Protein 5EZD (pdb70)

Foldseek 3Di:
DEEEEFEAADDQWDQDADWDDDPDDWDWADVITIGDHDQAKTWHADDCGYIYMYHHDDVVVLCFQAVDDWFQDDAQDFAWWWFHDQVVQAIDIDTHRPDDTTNRTGNDRVSNCRNGRPHD/DEEEEFEAADDQWDQDADWDDDPDDWDWADVITIGDHDAAKTWHADDCGYIYMYHHDDVVVLCFQAVDDWFQDDAQDFQWWWFHDQVVQAIDIDTHRPDDTTNRTHNDRVSNCRNGRPHD

Organism: Homo sapiens (NCBI:txid9606)

InterPro domains:
  IPR002172 Low-density lipoprotein (LDL) receptor class A repeat [PF00057] (334-369)
  IPR002172 Low-density lipoprotein (LDL) receptor class A repeat [PS50068] (334-370)
  IPR002172 Low-density lipoprotein (LDL) receptor class A repeat [SM00192] (334-371)
  IPR002172 Low-density lipoprotein (LDL) receptor class A repeat [cd00112] (335-369)
  IPR002223 Pancreatic trypsin inhibitor Kunitz domain [PF00014] (250-301)
  IPR002223 Pancreatic trypsin inhibitor Kunitz domain [PF00014] (391-442)
  IPR002223 Pancreatic trypsin inhibitor Kunitz domain [PR00759] (247-261)
  IPR002223 Pancreatic trypsin inhibitor Kunitz domain [PR00759] (275-285)
  IPR002223 Pancreatic trypsin inhibitor Kunitz domain [PR00759] (426-441)
  IPR002223 Pancreatic trypsin inhibitor Kunitz domain [PS50279] (250-300)
  IPR002223 Pancreatic trypsin inhibitor Kunitz domain [PS50279] (391-441)
  IPR002223 Pancreatic trypsin inhibitor Kunitz domain [SM00131] (248-301)
  IPR002223 Pancreatic trypsin inhibitor Kunitz domain [SM00131] (389-442)
  IPR011106 Seven cysteines, N-terminal [SM00765] (45-140)
  IPR013783 Immunoglobulin-like fold [G3DSA:2.60.40.10] (181-236)
  IPR013980 MANSC domain [PF07502] (49-138)
  IPR013980 MANSC domain [PS50986] (57-140)
  IPR020901 Proteinase inhibitor I2, Kunitz, conserved site [PS00280] (278-296)
  IPR020901 Proteinase inhibitor I2, Kunitz, conserved site [PS00280] (419-437)
  IPR023415 Low-density lipoprotein (LDL) receptor class A, conserved site [PS01209] (347-369)

B-factor: mean 78.42, std 22.77, range [41.13, 185.95]

Nearest PDB structures (foldseek):
  5ezd-assembly2_B  TM=1.008E+00  e=2.415E-26  Homo sapiens
  5h7v-assembly1_A  TM=8.998E-01  e=1.798E-18  Homo sapiens
  4iso-assembly1_B  TM=1.001E+00  e=1.261E-10  Homo sapiens
  1yc0-assembly1_I  TM=9.969E-01  e=3.497E-10  Homo sapiens
  2ody-assembly2_F  TM=9.555E-01  e=2.235E-06  Rhipicephalus microplus

GO terms:
  GO:0004867 serine-type endopeptidase inhibitor activity (F, TAS)
  GO:0005576 extracellular region (C, TAS)
  GO:0016020 membrane (C, TAS)
  GO:0005515 protein binding (F, IPI)
  GO:0005829 cytosol (C, IDA)
  GO:0005886 plasma membrane (C, IDA)
  GO:0005737 cytoplasm (C, EXP)
  GO:0005886 plasma membrane (C, EXP)
  GO:0070062 extracellular exosome (C, HDA)
  GO:0005576 extracellular region (C, HDA)

Sequence (240 aa):
KRGIDLKVQPQEPLVLWRLLRGDTDVRVERQVELWGLKEGTYLFQLTVTANVTVTVLSTKQTEDYCLASNKVGRCRGSFPRWYYDPTEQICKSFVYGGCLGNKNNYLREEECILACRGVDKRGIDLKVQPQEPLVLWRLLRGDTDVRVERQVELWGLKEGTYLFQLTVTANVTVTVLSTKQTEDYCLASNKVGRCRGSFPRWYYDPTEQICKSFVYGGCLGNKNNYLREEECILACRGVD

Radius of gyration: 19.69 Å; Cα contacts (8 Å, |Δi|>4): 617; chains: 2; bounding box: 52×39×40 Å

Solvent-accessible surface area: 14023 Å² total; per-residue (Å²): 130,66,38,29,74,21,44,0,27,78,65,100,55,0,60,67,76,159,62,27,113,27,107,29,123,12,179,52,105,194,162,4,56,0,92,22,16,123,115,23,77,2,15,0,16,41,95,192,67,14,21,10,39,0,13,1,3,21,113,169,73,13,103,77,28,0,75,31,86,55,96,72,24,184,10,212,10,65,6,87,35,61,36,3,19,30,133,110,105,91,10,72,74,26,84,17,0,5,14,87,27,46,115,0,25,15,40,98,65,101,23,0,66,29,0,0,195,71,16,127,127,65,39,29,74,22,44,1,28,80,65,100,55,0,60,66,77,160,60,28,115,28,106,28,122,12,177,54,104,196,161,5,57,0,92,22,14,122,112,24,77,1,15,0,17,41,95,188,65,12,21,11,38,0,13,2,3,21,113,168,71,13,103,77,28,0,75,30,85,54,96,73,24,184,10,210,10,66,5,89,35,60,35,4,20,28,131,111,104,91,11,73,75,26,85,17,0,5,14,87,27,46,114,0,25,15,40,100,64,101,23,0,66,31,0,0,194,70,16,125

Structure (mmCIF, N/CA/C/O backbone):
data_5EZD
#
_entry.id   5EZD
#
_cell.length_a   57.650
_cell.length_b   75.140
_cell.length_c   75.260
_cell.angle_alpha   90.00
_cell.angle_beta   90.00
_cell.angle_gamma   90.00
#
_symmetry.space_group_name_H-M   'P 21 21 21'
#
loop_
_entity.id
_entity.type
_entity.pdbx_description
1 polymer 'Kunitz-type protease inhibitor 1'
2 non-polymer 'POTASSIUM ION'
3 non-polymer 'ACETATE ION'
4 water water
#
loop_
_atom_site.group_PDB
_atom_site.id
_atom_site.type_symbol
_atom_site.label_atom_id
_atom_site.label_alt_id
_atom_site.label_comp_id
_atom_site.label_asym_id
_atom_site.label_entity_id
_atom_site.label_seq_id
_atom_site.pdbx_PDB_ins_code
_atom_site.Cartn_x
_atom_site.Cartn_y
_atom_site.Cartn_z
_atom_site.occupancy
_atom_site.B_iso_or_equiv
_atom_site.auth_seq_id
_atom_site.auth_comp_id
_atom_site.auth_asym_id
_atom_site.auth_atom_id
_atom_site.pdbx_PDB_model_num
ATOM 1 N N . LYS A 1 1 ? 5.414 -0.036 28.139 1.00 96.88 166 LYS A N 1
ATOM 2 C CA . LYS A 1 1 ? 5.307 -0.665 26.827 1.00 92.86 166 LYS A CA 1
ATOM 3 C C . LYS A 1 1 ? 5.294 0.378 25.715 1.00 86.95 166 LYS A C 1
ATOM 4 O O . LYS A 1 1 ? 4.703 1.443 25.858 1.00 84.85 166 LYS A O 1
ATOM 10 N N . ARG A 1 2 ? 5.956 0.070 24.606 1.00 87.95 167 ARG A N 1
ATOM 11 C CA . ARG A 1 2 ? 5.984 0.983 23.479 1.00 92.29 167 ARG A CA 1
ATOM 12 C C . ARG A 1 2 ? 4.655 0.882 22.740 1.00 99.48 167 ARG A C 1
ATOM 13 O O . ARG A 1 2 ? 4.077 -0.201 22.630 1.00 104.89 167 ARG A O 1
ATOM 21 N N . GLY A 1 3 ? 4.158 2.021 22.272 1.00 100.04 168 GLY A N 1
ATOM 22 C CA . GLY A 1 3 ? 2.836 2.096 21.669 1.00 66.23 168 GLY A CA 1
ATOM 23 C C . GLY A 1 3 ? 2.637 1.116 20.537 1.00 64.36 168 GLY A C 1
ATOM 24 O O . GLY A 1 3 ? 3.590 0.623 19.936 1.00 80.62 168 GLY A O 1
ATOM 25 N N . ILE A 1 4 ? 1.387 0.801 20.256 1.00 67.83 169 ILE A N 1
ATOM 26 C CA . ILE A 1 4 ? 1.085 -0.043 19.118 1.00 63.35 169 ILE A CA 1
ATOM 27 C C . ILE A 1 4 ? 0.254 0.788 18.151 1.00 68.25 169 ILE A C 1
ATOM 28 O O . ILE A 1 4 ? -0.489 1.650 18.590 1.00 62.41 169 ILE A O 1
ATOM 33 N N . ASP A 1 5 ? 0.419 0.569 16.849 1.00 65.42 170 ASP A N 1
ATOM 34 C CA . ASP A 1 5 ? -0.430 1.208 15.848 1.00 67.54 170 ASP A CA 1
ATOM 35 C C . ASP A 1 5 ? -1.058 0.158 14.961 1.00 62.12 170 ASP A C 1
ATOM 36 O O . ASP A 1 5 ? -0.400 -0.395 14.092 1.00 73.62 170 ASP A O 1
ATOM 41 N N . LEU A 1 6 ? -2.342 -0.114 15.207 1.00 52.60 171 LEU A N 1
ATOM 42 C CA . LEU A 1 6 ? -3.116 -1.106 14.486 1.00 56.34 171 LEU A CA 1
ATOM 43 C C . LEU A 1 6 ? -3.816 -0.503 13.282 1.00 53.72 171 LEU A C 1
ATOM 44 O O . LEU A 1 6 ? -4.599 0.422 13.436 1.00 65.75 171 LEU A O 1
ATOM 49 N N . LYS A 1 7 ? -3.541 -1.035 12.093 1.00 56.09 172 LYS A N 1
ATOM 50 C CA . LYS A 1 7 ? -4.269 -0.655 10.885 1.00 50.69 172 LYS A CA 1
ATOM 51 C C . LYS A 1 7 ? -5.397 -1.620 10.737 1.00 57.12 172 LYS A C 1
ATOM 52 O O . LYS A 1 7 ? -5.181 -2.828 10.847 1.00 59.85 172 LYS A O 1
ATOM 58 N N . VAL A 1 8 ? -6.605 -1.109 10.524 1.00 56.28 173 VAL A N 1
ATOM 59 C CA . VAL A 1 8 ? -7.748 -2.003 10.369 1.00 59.09 173 VAL A CA 1
ATOM 60 C C . VAL A 1 8 ? -8.679 -1.547 9.252 1.00 51.85 173 VAL A C 1
ATOM 61 O O . VAL A 1 8 ? -8.719 -0.361 8.888 1.00 57.11 173 VAL A O 1
ATOM 65 N N . GLN A 1 9 ? -9.389 -2.510 8.684 1.00 69.02 174 GLN A N 1
ATOM 66 C CA . GLN A 1 9 ? -10.526 -2.217 7.827 1.00 75.46 174 GLN A CA 1
ATOM 67 C C . GLN A 1 9 ? -11.653 -1.686 8.679 1.00 81.23 174 GLN A C 1
ATOM 68 O O . GLN A 1 9 ? -11.813 -2.090 9.830 1.00 79.63 174 GLN A O 1
ATOM 74 N N . PRO A 1 10 ? -12.434 -0.760 8.125 1.00 85.27 175 PRO A N 1
ATOM 75 C CA . PRO A 1 10 ? -13.596 -0.317 8.892 1.00 72.51 175 PRO A CA 1
ATOM 76 C C . PRO A 1 10 ? -14.492 -1.523 9.193 1.00 77.75 175 PRO A C 1
ATOM 77 O O . PRO A 1 10 ? -14.669 -2.380 8.330 1.00 83.50 175 PRO A O 1
ATOM 81 N N . GLN A 1 11 ? -14.972 -1.616 10.428 1.00 70.55 176 GLN A N 1
ATOM 82 C CA . GLN A 1 11 ? -15.809 -2.733 10.888 1.00 76.25 176 GLN A CA 1
ATOM 83 C C . GLN A 1 11 ? -16.495 -2.257 12.154 1.00 77.46 176 GLN A C 1
ATOM 84 O O . GLN A 1 11 ? -15.818 -1.823 13.086 1.00 81.73 176 GLN A O 1
ATOM 90 N N . GLU A 1 12 ? -17.825 -2.303 12.192 1.00 100.64 177 GLU A N 1
ATOM 91 C CA . GLU A 1 12 ? -18.543 -1.558 13.225 1.00 113.31 177 GLU A CA 1
ATOM 92 C C . GLU A 1 12 ? -18.204 -2.049 14.635 1.00 119.64 177 GLU A C 1
ATOM 93 O O . GLU A 1 12 ? -17.872 -1.234 15.498 1.00 129.08 177 GLU A O 1
ATOM 99 N N . PRO A 1 13 ? -18.273 -3.368 14.885 1.00 102.63 178 PRO A N 1
ATOM 100 C CA . PRO A 1 13 ? -17.544 -3.749 16.097 1.00 95.96 178 PRO A CA 1
ATOM 101 C C . PRO A 1 13 ? -16.130 -4.236 15.764 1.00 97.84 178 PRO A C 1
ATOM 102 O O . PRO A 1 13 ? -15.994 -5.219 15.037 1.00 102.11 178 PRO A O 1
ATOM 106 N N . LEU A 1 14 ? -15.097 -3.559 16.265 1.00 86.59 179 LEU A N 1
ATOM 107 C CA . LEU A 1 14 ? -13.736 -4.096 16.147 1.00 83.61 179 LEU A CA 1
ATOM 108 C C . LEU A 1 14 ? -13.375 -4.847 17.425 1.00 86.05 179 LEU A C 1
ATOM 109 O O . LEU A 1 14 ? -13.341 -4.258 18.507 1.00 85.29 179 LEU A O 1
ATOM 114 N N . VAL A 1 15 ? -13.108 -6.144 17.290 1.00 87.27 180 VAL A N 1
ATOM 115 C CA . VAL A 1 15 ? -12.810 -7.018 18.425 1.00 81.05 180 VAL A CA 1
ATOM 116 C C . VAL A 1 15 ? -11.309 -7.224 18.642 1.00 90.61 180 VAL A C 1
ATOM 117 O O . VAL A 1 15 ? -10.586 -7.644 17.734 1.00 83.31 180 VAL A O 1
ATOM 121 N N . LEU A 1 16 ? -10.846 -6.943 19.855 1.00 91.83 181 LEU A N 1
ATOM 122 C CA . LEU A 1 16 ? -9.432 -7.080 20.175 1.00 91.98 181 LEU A CA 1
ATOM 123 C C . LEU A 1 16 ? -9.206 -8.077 21.307 1.00 98.47 181 LEU A C 1
ATOM 124 O O . LEU A 1 16 ? -8.170 -8.743 21.367 1.00 95.16 181 LEU A O 1
ATOM 129 N N . TRP A 1 24 ? -8.934 0.835 29.352 1.00 90.13 189 TRP A N 1
ATOM 130 C CA . TRP A 1 24 ? -9.160 1.399 28.020 1.00 94.15 189 TRP A CA 1
ATOM 131 C C . TRP A 1 24 ? -9.826 2.766 28.089 1.00 88.41 189 TRP A C 1
ATOM 132 O O . TRP A 1 24 ? -10.869 2.913 28.718 1.00 88.69 189 TRP A O 1
ATOM 143 N N . ARG A 1 25 ? -9.234 3.760 27.428 1.00 95.00 190 ARG A N 1
ATOM 144 C CA . ARG A 1 25 ? -9.786 5.116 27.431 1.00 84.99 190 ARG A CA 1
ATOM 145 C C . ARG A 1 25 ? -9.335 5.920 26.214 1.00 80.14 190 ARG A C 1
ATOM 146 O O . ARG A 1 25 ? -8.138 6.002 25.928 1.00 75.27 190 ARG A O 1
ATOM 154 N N . LEU A 1 26 ? -10.296 6.529 25.522 1.00 80.27 191 LEU A N 1
ATOM 155 C CA . LEU A 1 26 ? -10.029 7.327 24.320 1.00 87.63 191 LEU A CA 1
ATOM 156 C C . LEU A 1 26 ? -9.367 8.683 24.595 1.00 84.34 191 LEU A C 1
ATOM 157 O O . LEU A 1 26 ? -9.932 9.538 25.277 1.00 82.21 191 LEU A O 1
ATOM 162 N N . LEU A 1 27 ? -8.186 8.898 24.034 1.00 78.24 192 LEU A N 1
ATOM 163 C CA . LEU A 1 27 ? -7.526 10.190 24.203 1.00 84.27 192 LEU A CA 1
ATOM 164 C C . LEU A 1 27 ? -7.798 11.096 23.024 1.00 86.53 192 LEU A C 1
ATOM 165 O O . LEU A 1 27 ? -7.950 12.307 23.190 1.00 82.75 192 LEU A O 1
ATOM 170 N N . ARG A 1 28 ? -7.874 10.519 21.831 1.00 86.52 193 ARG A N 1
ATOM 171 C CA . ARG A 1 28 ? -8.109 11.368 20.667 1.00 89.01 193 ARG A CA 1
ATOM 172 C C . ARG A 1 28 ? -8.721 10.638 19.484 1.00 84.63 193 ARG A C 1
ATOM 173 O O . ARG A 1 28 ? -8.099 9.785 18.883 1.00 83.33 193 ARG A O 1
ATOM 181 N N . GLY A 1 29 ? -9.942 11.002 19.134 1.00 90.64 194 GLY A N 1
ATOM 182 C CA . GLY A 1 29 ? -10.601 10.375 18.007 1.00 94.00 194 GLY A CA 1
ATOM 183 C C . GLY A 1 29 ? -11.470 11.331 17.221 1.00 93.34 194 GLY A C 1
ATOM 184 O O . GLY A 1 29 ? -12.202 12.129 17.798 1.00 94.96 194 GLY A O 1
ATOM 185 N N . ASP A 1 30 ? -11.383 11.238 15.898 1.00 106.50 195 ASP A N 1
ATOM 186 C CA . ASP A 1 30 ? -12.172 12.072 14.999 1.00 113.73 195 ASP A CA 1
ATOM 187 C C . ASP A 1 30 ? -13.668 11.934 15.273 1.00 111.88 195 ASP A C 1
ATOM 188 O O . ASP A 1 30 ? -14.452 12.814 14.924 1.00 119.22 195 ASP A O 1
ATOM 193 N N . THR A 1 31 ? -14.054 10.829 15.902 1.00 100.00 196 THR A N 1
ATOM 194 C CA . THR A 1 31 ? -15.447 10.586 16.252 1.00 111.04 196 THR A CA 1
ATOM 195 C C . THR A 1 31 ? -15.598 10.042 17.664 1.00 109.27 196 THR A C 1
ATOM 196 O O . THR A 1 31 ? -14.616 9.749 18.335 1.00 96.81 196 THR A O 1
ATOM 200 N N . ASP A 1 32 ? -16.843 9.889 18.098 1.00 130.83 197 ASP A N 1
ATOM 201 C CA . ASP A 1 32 ? -17.121 9.317 19.406 1.00 147.42 197 ASP A CA 1
ATOM 202 C C . ASP A 1 32 ? -17.175 7.794 19.352 1.00 144.81 197 ASP A C 1
ATOM 203 O O . ASP A 1 32 ? -18.226 7.202 19.093 1.00 154.00 197 ASP A O 1
ATOM 208 N N . VAL A 1 33 ? -16.025 7.173 19.590 1.00 127.73 198 VAL A N 1
ATOM 209 C CA . VAL A 1 33 ? -15.947 5.736 19.792 1.00 112.36 198 VAL A CA 1
ATOM 210 C C . VAL A 1 33 ? -16.648 5.369 21.094 1.00 107.88 198 VAL A C 1
ATOM 211 O O . VAL A 1 33 ? -16.893 6.224 21.939 1.00 115.34 198 VAL A O 1
ATOM 215 N N . ARG A 1 34 ? -16.989 4.099 21.247 1.00 102.32 199 ARG A N 1
ATOM 216 C CA . ARG A 1 34 ? -17.418 3.570 22.528 1.00 109.52 199 ARG A CA 1
ATOM 217 C C . ARG A 1 34 ? -16.744 2.214 22.700 1.00 94.93 199 ARG A C 1
ATOM 218 O O . ARG A 1 34 ? -16.799 1.374 21.804 1.00 91.04 199 ARG A O 1
ATOM 226 N N . VAL A 1 35 ? -16.096 2.013 23.841 1.00 96.45 200 VAL A N 1
ATOM 227 C CA . VAL A 1 35 ? -15.338 0.793 24.087 1.00 93.51 200 VAL A CA 1
ATOM 228 C C . VAL A 1 35 ? -16.041 -0.071 25.112 1.00 99.14 200 VAL A C 1
ATOM 229 O O . VAL A 1 35 ? -16.336 0.385 26.213 1.00 104.76 200 VAL A O 1
ATOM 233 N N . GLU A 1 36 ? -16.304 -1.322 24.755 1.00 99.10 201 GLU A N 1
ATOM 234 C CA . GLU A 1 36 ? -17.093 -2.195 25.622 1.00 103.75 201 GLU A CA 1
ATOM 235 C C . GLU A 1 36 ? -16.405 -3.540 25.842 1.00 106.56 201 GLU A C 1
ATOM 236 O O . GLU A 1 36 ? -16.023 -4.198 24.886 1.00 104.40 201 GLU A O 1
ATOM 242 N N . ARG A 1 37 ? -16.251 -3.950 27.099 1.00 106.46 202 ARG A N 1
ATOM 243 C CA . ARG A 1 37 ? -15.575 -5.210 27.400 1.00 106.75 202 ARG A CA 1
ATOM 244 C C . ARG A 1 37 ? -16.542 -6.383 27.311 1.00 109.04 202 ARG A C 1
ATOM 245 O O . ARG A 1 37 ? -16.824 -6.888 26.223 1.00 107.54 202 ARG A O 1
ATOM 253 N N . GLN A 1 42 ? -11.267 -9.779 25.749 1.00 91.34 207 GLN A N 1
ATOM 254 C CA . GLN A 1 42 ? -11.734 -9.198 24.494 1.00 98.11 207 GLN A CA 1
ATOM 255 C C . GLN A 1 42 ? -12.472 -7.878 24.697 1.00 105.32 207 GLN A C 1
ATOM 256 O O . GLN A 1 42 ? -13.254 -7.735 25.640 1.00 114.33 207 GLN A O 1
ATOM 262 N N . VAL A 1 43 ? -12.231 -6.918 23.804 1.00 82.59 208 VAL A N 1
ATOM 263 C CA . VAL A 1 43 ? -12.991 -5.671 23.816 1.00 84.89 208 VAL A CA 1
ATOM 264 C C . VAL A 1 43 ? -13.594 -5.373 22.446 1.00 86.64 208 VAL A C 1
ATOM 265 O O . VAL A 1 43 ? -13.153 -5.905 21.427 1.00 88.98 208 VAL A O 1
ATOM 269 N N . GLU A 1 44 ? -14.605 -4.512 22.443 1.00 75.81 209 GLU A N 1
ATOM 270 C CA . GLU A 1 44 ? -15.353 -4.175 21.245 1.00 87.98 209 GLU A CA 1
ATOM 271 C C . GLU A 1 44 ? -15.386 -2.669 21.061 1.00 88.22 209 GLU A C 1
ATOM 272 O O . GLU A 1 44 ? -15.920 -1.931 21.902 1.00 85.53 209 GLU A O 1
ATOM 278 N N . LEU A 1 45 ? -14.799 -2.227 19.954 1.00 86.79 210 LEU A N 1
ATOM 279 C CA . LEU A 1 45 ? -14.734 -0.818 19.605 1.00 82.34 210 LEU A CA 1
ATOM 280 C C . LEU A 1 45 ? -15.836 -0.475 18.623 1.00 88.46 210 LEU A C 1
ATOM 281 O O . LEU A 1 45 ? -15.869 -1.002 17.506 1.00 78.41 210 LEU A O 1
ATOM 286 N N . TRP A 1 46 ? -16.723 0.418 19.057 1.00 87.98 211 TRP A N 1
ATOM 287 C CA . TRP A 1 46 ? -17.869 0.836 18.278 1.00 87.17 211 TRP A CA 1
ATOM 288 C C . TRP A 1 46 ? -17.743 2.274 17.796 1.00 92.08 211 TRP A C 1
ATOM 289 O O . TRP A 1 46 ? -17.364 3.162 18.557 1.00 88.66 211 TRP A O 1
ATOM 300 N N . GLY A 1 47 ? -18.089 2.513 16.540 1.00 95.27 212 GLY A N 1
ATOM 301 C CA . GLY A 1 47 ? -18.248 3.873 16.068 1.00 92.17 212 GLY A CA 1
ATOM 302 C C . GLY A 1 47 ? -17.039 4.397 15.338 1.00 89.34 212 GLY A C 1
ATOM 303 O O . GLY A 1 47 ? -17.036 5.529 14.855 1.00 90.77 212 GLY A O 1
ATOM 304 N N . LEU A 1 48 ? -15.998 3.576 15.275 1.00 88.75 213 LEU A N 1
ATOM 305 C CA . LEU A 1 48 ? -14.801 3.940 14.535 1.00 94.21 213 LEU A CA 1
ATOM 306 C C . LEU A 1 48 ? -15.186 4.276 13.102 1.00 99.24 213 LEU A C 1
ATOM 307 O O . LEU A 1 48 ? -16.062 3.633 12.519 1.00 106.93 213 LEU A O 1
ATOM 312 N N . LYS A 1 49 ? -14.569 5.313 12.554 1.00 88.18 214 LYS A N 1
ATOM 313 C CA . LYS A 1 49 ? -14.738 5.631 11.144 1.00 83.72 214 LYS A CA 1
ATOM 314 C C . LYS A 1 49 ? -13.360 5.831 10.540 1.00 79.91 214 LYS A C 1
ATOM 315 O O . LYS A 1 49 ? -12.383 5.937 11.275 1.00 76.38 214 LYS A O 1
ATOM 321 N N . GLU A 1 50 ? -13.297 5.869 9.210 1.00 81.12 215 GLU A N 1
ATOM 322 C CA . GLU A 1 50 ? -12.067 6.143 8.473 1.00 81.30 215 GLU A CA 1
ATOM 323 C C . GLU A 1 50 ? -11.294 7.280 9.137 1.00 85.15 215 GLU A C 1
ATOM 324 O O . GLU A 1 50 ? -11.853 8.363 9.365 1.00 83.40 215 GLU A O 1
ATOM 330 N N . GLY A 1 51 ? -10.032 7.031 9.487 1.00 73.80 216 GLY A N 1
ATOM 331 C CA . GLY A 1 51 ? -9.291 8.016 10.276 1.00 78.10 216 GLY A CA 1
ATOM 332 C C . GLY A 1 51 ? -8.488 7.416 11.424 1.00 72.56 216 GLY A C 1
ATOM 333 O O . GLY A 1 51 ? -8.282 6.217 11.456 1.00 66.45 216 GLY A O 1
ATOM 334 N N . THR A 1 52 ? -8.049 8.227 12.380 1.00 74.65 217 THR A N 1
ATOM 335 C CA . THR A 1 52 ? -7.180 7.717 13.450 1.00 73.58 217 THR A CA 1
ATOM 336 C C . THR A 1 52 ? -7.698 7.943 14.867 1.00 67.21 217 THR A C 1
ATOM 337 O O . THR A 1 52 ? -8.300 8.961 15.156 1.00 73.51 217 THR A O 1
ATOM 341 N N . TYR A 1 53 ? -7.419 6.994 15.753 1.00 63.99 218 TYR A N 1
ATOM 342 C CA . TYR A 1 53 ? -7.864 7.061 17.139 1.00 65.74 218 TYR A CA 1
ATOM 343 C C . TYR A 1 53 ? -6.739 6.670 18.121 1.00 63.01 218 TYR A C 1
ATOM 344 O O . TYR A 1 53 ? -5.967 5.759 17.867 1.00 60.68 218 TYR A O 1
ATOM 353 N N . LEU A 1 54 ? -6.660 7.364 19.245 1.00 65.13 219 LEU A N 1
ATOM 354 C CA . LEU A 1 54 ? -5.635 7.111 20.242 1.00 71.82 219 LEU A CA 1
ATOM 355 C C . LEU A 1 54 ? -6.271 6.806 21.583 1.00 66.13 219 LEU A C 1
ATOM 356 O O . LEU A 1 54 ? -7.090 7.592 22.083 1.00 70.12 219 LEU A O 1
ATOM 361 N N . PHE A 1 55 ? -5.874 5.666 22.145 1.00 62.88 220 PHE A N 1
ATOM 362 C CA . PHE A 1 55 ? -6.324 5.200 23.452 1.00 65.10 220 PHE A CA 1
ATOM 363 C C . PHE A 1 55 ? -5.154 5.019 24.427 1.00 64.14 220 PHE A C 1
ATOM 364 O O . PHE A 1 55 ? -4.043 4.633 24.040 1.00 71.90 220 PHE A O 1
ATOM 372 N N . GLN A 1 56 ? -5.422 5.283 25.698 1.00 68.11 221 GLN A N 1
ATOM 373 C CA . GLN A 1 56 ? -4.541 4.857 26.764 1.00 71.60 221 GLN A CA 1
ATOM 374 C C . GLN A 1 56 ? -5.060 3.579 27.390 1.00 83.62 221 GLN A C 1
ATOM 375 O O . GLN A 1 56 ? -6.200 3.523 27.865 1.00 89.78 221 GLN A O 1
ATOM 381 N N . LEU A 1 57 ? -4.218 2.557 27.406 1.00 72.18 222 LEU A N 1
ATOM 382 C CA . LEU A 1 57 ? -4.553 1.327 28.103 1.00 79.26 222 LEU A CA 1
ATOM 383 C C . LEU A 1 57 ? -3.861 1.273 29.456 1.00 84.20 222 LEU A C 1
ATOM 384 O O . LEU A 1 57 ? -2.645 1.420 29.543 1.00 87.94 222 LEU A O 1
ATOM 389 N N . THR A 1 58 ? -4.653 1.066 30.504 1.00 79.62 223 THR A N 1
ATOM 390 C CA . THR A 1 58 ? -4.145 0.863 31.854 1.00 83.97 223 THR A CA 1
ATOM 391 C C . THR A 1 58 ? -4.713 -0.445 32.405 1.00 108.30 223 THR A C 1
ATOM 392 O O . THR A 1 58 ? -5.701 -0.965 31.883 1.00 117.90 223 THR A O 1
ATOM 396 N N . VAL A 1 59 ? -4.097 -0.977 33.455 1.00 121.88 224 VAL A N 1
ATOM 397 C CA . VAL A 1 59 ? -4.582 -2.213 34.066 1.00 131.94 224 VAL A CA 1
ATOM 398 C C . VAL A 1 59 ? -5.516 -1.926 35.242 1.00 142.34 224 VAL A C 1
ATOM 399 O O . VAL A 1 59 ? -5.096 -1.914 36.400 1.00 151.52 224 VAL A O 1
ATOM 403 N N . THR A 1 68 ? 0.836 1.075 31.796 1.00 85.99 233 THR A N 1
ATOM 404 C CA . THR A 1 68 ? 0.130 1.915 30.835 1.00 83.29 233 THR A CA 1
ATOM 405 C C . THR A 1 68 ? 0.775 1.821 29.456 1.00 79.55 233 THR A C 1
ATOM 406 O O . THR A 1 68 ? 1.959 1.512 29.341 1.00 87.17 233 THR A O 1
ATOM 410 N N . ALA A 1 69 ? -0.013 2.064 28.410 1.00 76.99 234 ALA A N 1
ATOM 411 C CA . ALA A 1 69 ? 0.491 1.990 27.041 1.00 68.58 234 ALA A CA 1
ATOM 412 C C . ALA A 1 69 ? -0.377 2.772 26.045 1.00 68.19 234 ALA A C 1
ATOM 413 O O . ALA A 1 69 ? -1.567 2.962 26.272 1.00 70.22 234 ALA A O 1
ATOM 415 N N . ASN A 1 70 ? 0.246 3.218 24.953 1.00 73.24 235 ASN A N 1
ATOM 416 C CA . ASN A 1 70 ? -0.432 3.827 23.810 1.00 74.81 235 ASN A CA 1
ATOM 417 C C . ASN A 1 70 ? -0.982 2.769 22.868 1.00 65.01 235 ASN A C 1
ATOM 418 O O . ASN A 1 70 ? -0.260 1.855 22.461 1.00 64.24 235 ASN A O 1
ATOM 423 N N . VAL A 1 71 ? -2.246 2.889 22.486 1.00 59.75 236 VAL A N 1
ATOM 424 C CA . VAL A 1 71 ? -2.722 2.093 21.361 1.00 52.23 236 VAL A CA 1
ATOM 425 C C . VAL A 1 71 ? -3.402 3.026 20.387 1.00 59.90 236 VAL A C 1
ATOM 426 O O . VAL A 1 71 ? -4.371 3.692 20.740 1.00 60.03 236 VAL A O 1
ATOM 430 N N . THR A 1 72 ? -2.884 3.097 19.169 1.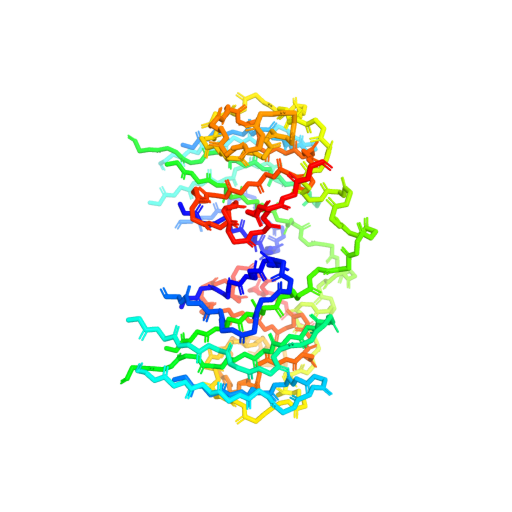00 57.66 237 THR A N 1
ATOM 431 C CA . THR A 1 72 ? -3.554 3.855 18.132 1.00 65.50 237 THR A CA 1
ATOM 432 C C . THR A 1 72 ? -4.206 2.882 17.162 1.00 58.19 237 THR A C 1
ATOM 433 O O . THR A 1 72 ? -3.708 1.778 16.946 1.00 59.87 237 THR A O 1
ATOM 437 N N . VAL A 1 73 ? -5.355 3.286 16.635 1.00 62.39 238 VAL A N 1
ATOM 438 C CA . VAL A 1 73 ? -6.114 2.510 15.671 1.00 50.97 238 VAL A CA 1
ATOM 439 C C . VAL A 1 73 ? -6.351 3.381 14.461 1.00 58.09 238 VAL A C 1
ATOM 440 O O . VAL A 1 73 ? -6.961 4.436 14.562 1.00 57.89 238 VAL A O 1
ATOM 444 N N . THR A 1 74 ? -5.825 2.960 13.322 1.00 59.00 239 THR A N 1
ATOM 445 C CA . THR A 1 74 ? -6.021 3.676 12.081 1.00 64.51 239 THR A CA 1
ATOM 446 C C . THR A 1 74 ? -6.993 2.893 11.209 1.00 66.03 239 THR A C 1
ATOM 447 O O . THR A 1 74 ? -6.679 1.799 10.748 1.00 63.91 239 THR A O 1
ATOM 451 N N . VAL A 1 75 ? -8.191 3.442 11.024 1.00 60.26 240 VAL A N 1
ATOM 452 C CA . VAL A 1 75 ? -9.182 2.830 10.167 1.00 60.53 240 VAL A CA 1
ATOM 453 C C . VAL A 1 75 ? -8.883 3.248 8.736 1.00 72.82 240 VAL A C 1
ATOM 454 O O . VAL A 1 75 ? -9.036 4.426 8.362 1.00 84.15 240 VAL A O 1
ATOM 458 N N . LEU A 1 76 ? -8.444 2.261 7.958 1.00 59.70 241 LEU A N 1
ATOM 459 C CA . LEU A 1 76 ? -7.938 2.459 6.604 1.00 68.28 241 LEU A CA 1
ATOM 460 C C . LEU A 1 76 ? -8.956 2.965 5.605 1.00 68.38 241 LEU A C 1
ATOM 461 O O . LEU A 1 76 ? -10.097 2.526 5.603 1.00 75.80 241 LEU A O 1
ATOM 466 N N . SER A 1 77 ? -8.515 3.881 4.748 1.00 71.64 242 SER A N 1
ATOM 467 C CA . SER A 1 77 ? -9.231 4.225 3.535 1.00 75.77 242 SER A CA 1
ATOM 468 C C . SER A 1 77 ? -9.005 3.142 2.482 1.00 73.94 242 SER A C 1
ATOM 469 O O . SER A 1 77 ? -8.150 2.279 2.659 1.00 78.50 242 SER A O 1
ATOM 472 N N . THR A 1 78 ? -9.748 3.198 1.377 1.00 81.88 243 THR A N 1
ATOM 473 C CA . THR A 1 78 ? -9.583 2.208 0.315 1.00 83.64 243 THR A CA 1
ATOM 474 C C . THR A 1 78 ? -8.236 2.431 -0.387 1.00 84.39 243 THR A C 1
ATOM 475 O O . THR A 1 78 ? -7.508 1.473 -0.739 1.00 83.64 243 THR A O 1
ATOM 479 N N . LYS A 1 79 ? -7.896 3.706 -0.557 1.00 82.47 244 LYS A N 1
ATOM 480 C CA . LYS A 1 79 ? -6.587 4.084 -1.077 1.00 88.82 244 LYS A CA 1
ATOM 481 C C . LYS A 1 79 ? -5.433 3.503 -0.251 1.00 81.18 244 LYS A C 1
ATOM 482 O O . LYS A 1 79 ? -4.498 2.935 -0.816 1.00 89.02 244 LYS A O 1
ATOM 488 N N . GLN A 1 80 ? -5.482 3.633 1.072 1.00 75.94 245 GLN A N 1
ATOM 489 C CA . GLN A 1 80 ? -4.404 3.071 1.900 1.00 77.12 245 GLN A CA 1
ATOM 490 C C . GLN A 1 80 ? -4.441 1.553 1.864 1.00 74.13 245 GLN A C 1
ATOM 491 O O . GLN A 1 80 ? -3.413 0.879 1.984 1.00 67.95 245 GLN A O 1
ATOM 497 N N . THR A 1 81 ? -5.646 1.019 1.713 1.00 71.38 246 THR A N 1
ATOM 498 C CA . THR A 1 81 ? -5.839 -0.415 1.651 1.00 65.86 246 THR A CA 1
ATOM 499 C C . THR A 1 81 ? -5.070 -0.993 0.474 1.00 69.69 246 THR A C 1
ATOM 500 O O . THR A 1 81 ? -4.542 -2.102 0.566 1.00 68.92 246 THR A O 1
ATOM 504 N N . GLU A 1 82 ? -4.976 -0.238 -0.617 1.00 65.65 247 GLU A N 1
ATOM 505 C CA . GLU A 1 82 ? -4.094 -0.670 -1.709 1.00 78.60 247 GLU A CA 1
ATOM 506 C C . GLU A 1 82 ? -2.655 -0.948 -1.242 1.00 75.01 247 GLU A C 1
ATOM 507 O O . GLU A 1 82 ? -2.017 -1.899 -1.706 1.00 72.11 247 GLU A O 1
ATOM 513 N N . ASP A 1 83 ? -2.159 -0.128 -0.319 1.00 76.41 248 ASP A N 1
ATOM 514 C CA . ASP A 1 83 ? -0.786 -0.249 0.180 1.00 73.53 248 ASP A CA 1
ATOM 515 C C . ASP A 1 83 ? -0.629 -1.326 1.221 1.00 67.28 248 ASP A C 1
ATOM 516 O O . ASP A 1 83 ? 0.361 -2.051 1.222 1.00 68.26 248 ASP A O 1
ATOM 521 N N . TYR A 1 84 ? -1.597 -1.402 2.128 1.00 54.08 249 TYR A N 1
ATOM 522 C CA . TYR A 1 84 ? -1.530 -2.333 3.240 1.00 61.52 249 TYR A CA 1
ATOM 523 C C . TYR A 1 84 ? -1.993 -3.762 2.905 1.00 58.38 249 TYR A C 1
ATOM 524 O O . TYR A 1 84 ? -1.718 -4.698 3.659 1.00 50.50 249 TYR A O 1
ATOM 533 N N . CYS A 1 85 ? -2.668 -3.947 1.774 1.00 54.08 250 CYS A N 1
ATOM 534 C CA . CYS A 1 85 ? -3.282 -5.250 1.500 1.00 58.08 250 CYS A CA 1
ATOM 535 C C . CYS A 1 85 ? -3.069 -5.764 0.094 1.00 63.20 250 CYS A C 1
ATOM 536 O O . CYS A 1 85 ? -3.010 -6.972 -0.121 1.00 62.82 250 CYS A O 1
ATOM 539 N N . LEU A 1 86 ? -2.976 -4.857 -0.870 1.00 66.43 251 LEU A N 1
ATOM 540 C CA . LEU A 1 86 ? -2.947 -5.271 -2.266 1.00 69.86 251 LEU A CA 1
ATOM 541 C C . LEU A 1 86 ? -1.534 -5.331 -2.839 1.00 66.60 251 LEU A C 1
ATOM 542 O O . LEU A 1 86 ? -1.317 -5.861 -3.924 1.00 70.47 251 LEU A O 1
ATOM 547 N N . ALA A 1 87 ? -0.580 -4.770 -2.115 1.00 66.33 252 ALA A N 1
ATOM 548 C CA . ALA A 1 87 ? 0.807 -4.742 -2.569 1.00 66.70 252 ALA A CA 1
ATOM 549 C C . ALA A 1 87 ? 1.482 -6.111 -2.418 1.00 61.87 252 ALA A C 1
ATOM 550 O O . ALA A 1 87 ? 1.127 -6.897 -1.542 1.00 57.81 252 ALA A O 1
ATOM 552 N N . SER A 1 88 ? 2.466 -6.390 -3.262 1.00 62.96 253 SER A N 1
ATOM 553 C CA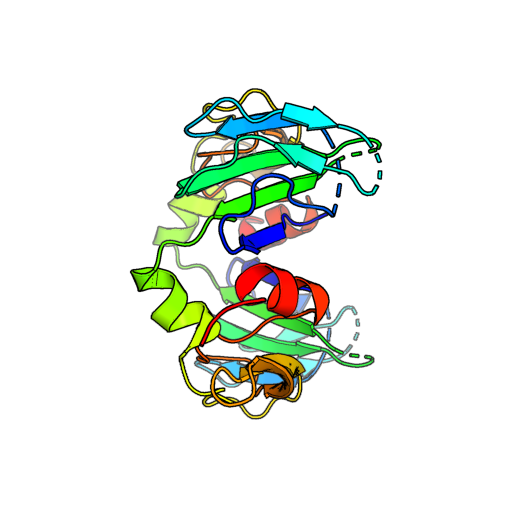 . SER A 1 88 ? 3.256 -7.612 -3.118 1.00 59.39 253 SER A CA 1
ATOM 554 C C . SER A 1 88 ? 3.980 -7.648 -1.783 1.00 51.08 253 SER A C 1
ATOM 555 O O . SER A 1 88 ? 4.271 -6.614 -1.194 1.00 60.13 253 SER A O 1
ATOM 558 N N . ASN A 1 89 ? 4.247 -8.842 -1.272 1.00 59.32 254 ASN A N 1
ATOM 559 C CA . ASN A 1 89 ? 5.158 -8.945 -0.143 1.00 59.61 254 ASN A CA 1
ATOM 560 C C . ASN A 1 89 ? 6.525 -8.443 -0.608 1.00 57.10 254 ASN A C 1
ATOM 561 O O . ASN A 1 89 ? 6.843 -8.529 -1.790 1.00 60.10 254 ASN A O 1
ATOM 566 N N . LYS A 1 90 ? 7.330 -7.916 0.308 1.00 58.47 255 LYS A N 1
ATOM 567 C CA . LYS A 1 90 ? 8.619 -7.356 -0.075 1.00 53.33 255 LYS A CA 1
ATOM 568 C C . LYS A 1 90 ? 9.665 -7.708 0.969 1.00 56.38 255 LYS A C 1
ATOM 569 O O . LYS A 1 90 ? 9.610 -7.231 2.102 1.00 54.38 255 LYS A O 1
ATOM 575 N N . VAL A 1 91 ? 10.615 -8.548 0.577 1.00 57.37 256 VAL A N 1
ATOM 576 C CA . VAL A 1 91 ? 11.709 -8.919 1.453 1.00 57.61 256 VAL A CA 1
ATOM 577 C C . VAL A 1 91 ? 12.583 -7.697 1.781 1.00 55.98 256 VAL A C 1
ATOM 578 O O . VAL A 1 91 ? 13.055 -7.557 2.896 1.00 55.53 256 VAL A O 1
ATOM 582 N N . GLY A 1 92 ? 12.762 -6.809 0.808 1.00 63.82 257 GLY A N 1
ATOM 583 C CA . GLY A 1 92 ? 13.602 -5.630 0.967 1.00 60.29 257 GLY A CA 1
ATOM 584 C C . GLY A 1 92 ? 15.092 -5.911 0.827 1.00 65.63 257 GLY A C 1
ATOM 585 O O . GLY A 1 92 ? 15.491 -7.042 0.580 1.00 67.74 257 GLY A O 1
ATOM 586 N N . ARG A 1 93 ? 15.915 -4.881 1.023 1.00 68.40 258 ARG A N 1
ATOM 587 C CA . ARG A 1 93 ? 17.335 -4.950 0.665 1.00 75.26 258 ARG A CA 1
ATOM 588 C C . ARG A 1 93 ? 18.258 -5.615 1.686 1.00 82.21 258 ARG A C 1
ATOM 589 O O . ARG A 1 93 ? 19.365 -6.041 1.324 1.00 82.54 258 ARG A O 1
ATOM 597 N N . CYS A 1 94 ? 17.823 -5.713 2.943 1.00 71.99 259 CYS A N 1
ATOM 598 C CA . CYS A 1 94 ? 18.690 -6.252 3.995 1.00 73.82 259 CYS A CA 1
ATOM 599 C C . CYS A 1 94 ? 18.590 -7.775 4.091 1.00 73.78 259 CYS A C 1
ATOM 600 O O . CYS A 1 94 ? 17.618 -8.373 3.631 1.00 70.78 259 CYS A O 1
ATOM 603 N N . ARG A 1 95 ? 19.620 -8.398 4.663 1.00 77.84 260 ARG A N 1
ATOM 604 C CA . ARG A 1 95 ? 19.738 -9.859 4.672 1.00 82.78 260 ARG A CA 1
ATOM 605 C C . ARG A 1 95 ? 19.372 -10.507 6.004 1.00 78.62 260 ARG A C 1
ATOM 606 O O . ARG A 1 95 ? 19.842 -11.607 6.321 1.00 79.95 260 ARG A O 1
ATOM 614 N N . GLY A 1 96 ? 18.533 -9.833 6.778 1.00 71.45 261 GLY A N 1
ATOM 615 C CA . GLY A 1 96 ? 18.051 -10.401 8.021 1.00 69.03 261 GLY A CA 1
ATOM 616 C C . GLY A 1 96 ? 16.945 -11.421 7.809 1.00 77.16 261 GLY A C 1
ATOM 617 O O . GLY A 1 96 ? 16.549 -11.710 6.677 1.00 66.22 261 GLY A O 1
ATOM 618 N N . SER A 1 97 ? 16.444 -11.973 8.907 1.00 64.89 262 SER A N 1
ATOM 619 C CA . SER A 1 97 ? 15.414 -13.000 8.836 1.00 68.32 262 SER A CA 1
ATOM 620 C C . SER A 1 97 ? 14.293 -12.752 9.837 1.00 63.14 262 SER A C 1
ATOM 621 O O . SER A 1 97 ? 14.326 -13.288 10.938 1.00 76.50 262 SER A O 1
ATOM 624 N N . PHE A 1 98 ? 13.310 -11.942 9.460 1.00 55.34 263 PHE A N 1
ATOM 625 C CA . PHE A 1 98 ? 12.205 -11.636 10.360 1.00 57.12 263 PHE A CA 1
ATOM 626 C C . PHE A 1 98 ? 10.910 -12.272 9.887 1.00 57.34 263 PHE A C 1
ATOM 627 O O . PHE A 1 98 ? 10.426 -11.974 8.804 1.00 60.24 263 PHE A O 1
ATOM 635 N N . PRO A 1 99 ? 10.352 -13.172 10.696 1.00 59.43 264 PRO A N 1
ATOM 636 C CA . PRO A 1 99 ? 9.073 -13.740 10.281 1.00 63.36 264 PRO A CA 1
ATOM 637 C C . PRO A 1 99 ? 8.010 -12.645 10.309 1.00 49.56 264 PRO A C 1
ATOM 638 O O . PRO A 1 99 ? 7.867 -11.953 11.303 1.00 50.79 264 PRO A O 1
ATOM 642 N N . ARG A 1 100 ? 7.316 -12.457 9.196 1.00 53.93 265 ARG A N 1
ATOM 643 C CA . ARG A 1 100 ? 6.307 -11.413 9.101 1.00 48.92 265 ARG A CA 1
ATOM 644 C C . ARG A 1 100 ? 5.105 -11.962 8.364 1.00 53.86 265 ARG A C 1
ATOM 645 O O . ARG A 1 100 ? 5.137 -13.097 7.881 1.00 51.38 265 ARG A O 1
ATOM 653 N N . TRP A 1 101 ? 4.070 -11.133 8.243 1.00 51.99 266 TRP A N 1
ATOM 654 C CA . TRP A 1 101 ? 2.836 -11.523 7.583 1.00 49.97 266 TRP A CA 1
ATOM 655 C C . TRP A 1 101 ? 2.506 -10.524 6.509 1.00 46.45 266 TRP A C 1
ATOM 656 O O . TRP A 1 101 ? 2.732 -9.330 6.681 1.00 47.58 266 TRP A O 1
ATOM 667 N N . TYR A 1 102 ? 1.968 -11.022 5.404 1.00 45.52 267 TYR A N 1
ATOM 668 C CA . TYR A 1 102 ? 1.402 -10.162 4.376 1.00 46.98 267 TYR A CA 1
ATOM 669 C C . TYR A 1 102 ? 0.071 -10.726 3.930 1.00 50.45 267 TYR A C 1
ATOM 670 O O . TYR A 1 102 ? -0.175 -11.921 4.051 1.00 52.12 267 TYR A O 1
ATOM 679 N N . TYR A 1 103 ? -0.771 -9.865 3.387 1.00 55.14 268 TYR A N 1
ATOM 680 C CA . TYR A 1 103 ? -2.061 -10.293 2.869 1.00 56.82 268 TYR A CA 1
ATOM 681 C C . TYR A 1 103 ? -1.934 -10.648 1.404 1.00 62.17 268 TYR A C 1
ATOM 682 O O . TYR A 1 103 ? -1.343 -9.900 0.619 1.00 58.66 268 TYR A O 1
ATOM 691 N N . ASP A 1 104 ? -2.472 -11.811 1.054 1.00 58.85 269 ASP A N 1
ATOM 692 C CA . ASP A 1 104 ? -2.618 -12.215 -0.333 1.00 65.82 269 ASP A CA 1
ATOM 693 C C . ASP A 1 104 ? -4.076 -12.019 -0.718 1.00 65.99 269 ASP A C 1
ATOM 694 O O . ASP A 1 104 ? -4.961 -12.761 -0.263 1.00 77.48 269 ASP A O 1
ATOM 699 N N . PRO A 1 105 ? -4.336 -10.988 -1.525 1.00 67.19 270 PRO A N 1
ATOM 700 C CA . PRO A 1 105 ? -5.703 -10.617 -1.867 1.00 78.02 270 PRO A CA 1
ATOM 701 C C . PRO A 1 105 ? -6.293 -11.578 -2.889 1.00 91.04 270 PRO A C 1
ATOM 702 O O . PRO A 1 105 ? -7.501 -11.790 -2.867 1.00 92.98 270 PRO A O 1
ATOM 706 N N . THR A 1 106 ? -5.452 -12.153 -3.748 1.00 91.25 271 THR A N 1
ATOM 707 C CA . THR A 1 106 ? -5.897 -13.149 -4.721 1.00 95.01 271 THR A CA 1
ATOM 708 C C . THR A 1 106 ? -6.605 -14.305 -4.024 1.00 96.99 271 THR A C 1
ATOM 709 O O . THR A 1 106 ? -7.681 -14.731 -4.441 1.00 101.44 271 THR A O 1
ATOM 713 N N . GLU A 1 107 ? -5.996 -14.795 -2.950 1.00 93.00 272 GLU A N 1
ATOM 714 C CA . GLU A 1 107 ? -6.532 -15.916 -2.193 1.00 85.53 272 GLU A CA 1
ATOM 715 C C . GLU A 1 107 ? -7.255 -15.432 -0.933 1.00 85.79 272 GLU A C 1
ATOM 716 O O . GLU A 1 107 ? -7.833 -16.224 -0.191 1.00 92.62 272 GLU A O 1
ATOM 722 N N . GLN A 1 108 ? -7.210 -14.124 -0.700 1.00 79.63 273 GLN A N 1
ATOM 723 C CA . GLN A 1 108 ? -7.882 -13.501 0.444 1.00 77.82 273 GLN A CA 1
ATOM 724 C C . GLN A 1 108 ? -7.481 -14.100 1.792 1.00 84.00 273 GLN A C 1
ATOM 725 O O . GLN A 1 108 ? -8.341 -14.342 2.642 1.00 78.00 273 GLN A O 1
ATOM 731 N N . ILE A 1 109 ? -6.176 -14.311 1.996 1.00 75.78 274 ILE A N 1
ATOM 732 C CA . ILE A 1 109 ? -5.684 -14.861 3.269 1.00 69.84 274 ILE A CA 1
ATOM 733 C C . ILE A 1 109 ? -4.323 -14.275 3.658 1.00 63.96 274 ILE A C 1
ATOM 734 O O . ILE A 1 109 ? -3.577 -13.816 2.798 1.00 62.68 274 ILE A O 1
ATOM 739 N N . CYS A 1 110 ? -4.018 -14.279 4.954 1.00 61.68 275 CYS A N 1
ATOM 740 C CA . CYS A 1 110 ? -2.737 -13.800 5.465 1.00 63.23 275 CYS A CA 1
ATOM 741 C C . CYS A 1 110 ? -1.687 -14.909 5.448 1.00 62.80 275 CYS A C 1
ATOM 742 O O . CYS A 1 110 ? -1.841 -15.941 6.094 1.00 66.90 275 CYS A O 1
ATOM 745 N N . LYS A 1 111 ? -0.618 -14.686 4.698 1.00 56.19 276 LYS A N 1
ATOM 746 C CA . LYS A 1 111 ? 0.479 -15.646 4.595 1.00 62.27 276 LYS A CA 1
ATOM 747 C C . LYS A 1 111 ? 1.734 -15.156 5.325 1.00 59.07 276 LYS A C 1
ATOM 748 O O . LYS A 1 111 ? 1.964 -13.947 5.427 1.00 55.07 276 LYS A O 1
ATOM 754 N N . SER A 1 112 ? 2.550 -16.090 5.821 1.00 53.54 277 SER A N 1
ATOM 755 C CA . SER A 1 112 ? 3.835 -15.724 6.427 1.00 66.58 277 SER A CA 1
ATOM 756 C C . SER A 1 112 ? 4.914 -15.555 5.348 1.00 67.92 277 SER A C 1
ATOM 757 O O . SER A 1 112 ? 4.850 -16.191 4.299 1.00 59.55 277 SER A O 1
ATOM 760 N N . PHE A 1 113 ? 5.888 -14.683 5.596 1.00 62.09 278 PHE A N 1
ATOM 761 C CA . PHE A 1 113 ? 7.075 -14.588 4.735 1.00 53.54 278 PHE A CA 1
ATOM 762 C C . PHE A 1 113 ? 8.268 -14.110 5.562 1.00 51.20 278 PHE A C 1
ATOM 763 O O . PHE A 1 113 ? 8.101 -13.608 6.658 1.00 55.70 278 PHE A O 1
ATOM 771 N N . VAL A 1 114 ? 9.470 -14.316 5.048 1.00 55.75 279 VAL A N 1
ATOM 772 C CA . VAL A 1 114 ? 10.657 -13.883 5.764 1.00 66.06 279 VAL A CA 1
ATOM 773 C C . VAL A 1 114 ? 11.067 -12.511 5.214 1.00 58.19 279 VAL A C 1
ATOM 774 O O . VAL A 1 114 ? 11.279 -12.331 4.025 1.00 62.90 279 VAL A O 1
ATOM 778 N N . TYR A 1 115 ? 11.115 -11.533 6.101 1.00 58.34 280 TYR A N 1
ATOM 779 C CA . TYR A 1 115 ? 11.421 -10.155 5.754 1.00 57.98 280 TYR A CA 1
ATOM 780 C C . TYR A 1 115 ? 12.892 -9.880 6.043 1.00 66.70 280 TYR A C 1
ATOM 781 O O . TYR A 1 115 ? 13.418 -10.372 7.039 1.00 63.28 280 TYR A O 1
ATOM 790 N N . GLY A 1 116 ? 13.542 -9.103 5.176 1.00 55.24 281 GLY A N 1
ATOM 791 C CA . GLY A 1 116 ? 14.950 -8.765 5.337 1.00 58.91 281 GLY A CA 1
ATOM 792 C C . GLY A 1 116 ? 15.249 -7.795 6.464 1.00 60.68 281 GLY A C 1
ATOM 793 O O . GLY A 1 116 ? 16.373 -7.759 6.975 1.00 64.77 281 GLY A O 1
ATOM 794 N N . GLY A 1 117 ? 14.248 -7.001 6.855 1.00 58.35 282 GLY A N 1
ATOM 795 C CA . GLY A 1 117 ? 14.372 -6.162 8.036 1.00 60.33 282 GLY A CA 1
ATOM 796 C C . GLY A 1 117 ? 14.457 -4.681 7.731 1.00 60.96 282 GLY A C 1
ATOM 797 O O . GLY A 1 117 ? 14.531 -3.856 8.629 1.00 63.03 282 GLY A O 1
ATOM 798 N N . CYS A 1 118 ? 14.476 -4.331 6.457 1.00 59.88 283 CYS A N 1
ATOM 799 C CA . CYS A 1 118 ? 14.476 -2.924 6.097 1.00 63.34 283 CYS A CA 1
ATOM 800 C C . CYS A 1 118 ? 13.831 -2.700 4.742 1.00 63.31 283 CYS A C 1
ATOM 801 O O . CYS A 1 118 ? 13.824 -3.592 3.874 1.00 57.41 283 CYS A O 1
ATOM 804 N N . LEU A 1 119 ? 13.287 -1.498 4.582 1.00 59.14 284 LEU A N 1
ATOM 805 C CA . LEU A 1 119 ? 12.892 -0.991 3.279 1.00 63.01 284 LEU A CA 1
ATOM 806 C C . LEU A 1 119 ? 11.922 -1.923 2.595 1.00 55.86 284 LEU A C 1
ATOM 807 O O . LEU A 1 119 ? 12.024 -2.152 1.402 1.00 59.49 284 LEU A O 1
ATOM 812 N N . GLY A 1 120 ? 10.987 -2.471 3.368 1.00 53.53 285 GLY A N 1
ATOM 813 C CA . GLY A 1 120 ? 9.901 -3.250 2.800 1.00 60.29 285 GLY A CA 1
ATOM 814 C C . GLY A 1 120 ? 8.753 -2.321 2.450 1.00 58.28 285 GLY A C 1
ATOM 815 O O . GLY A 1 120 ? 8.979 -1.151 2.177 1.00 59.70 285 GLY A O 1
ATOM 816 N N . ASN A 1 121 ? 7.524 -2.828 2.436 1.00 57.72 286 ASN A N 1
ATOM 817 C CA . ASN A 1 121 ? 6.380 -1.959 2.150 1.00 56.24 286 ASN A CA 1
ATOM 818 C C . ASN A 1 121 ? 5.323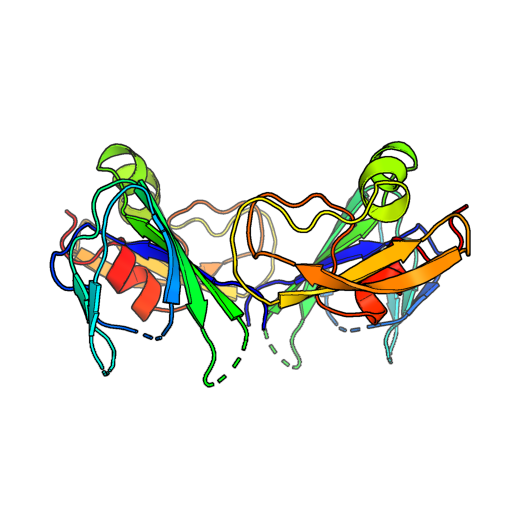 -2.117 3.253 1.00 55.49 286 ASN A C 1
ATOM 819 O O . ASN A 1 121 ? 5.616 -2.698 4.286 1.00 48.90 286 ASN A O 1
ATOM 824 N N . LYS A 1 122 ? 4.128 -1.567 3.081 1.00 51.66 287 LYS A N 1
ATOM 825 C CA . LYS A 1 122 ? 3.156 -1.559 4.180 1.00 52.91 287 LYS A CA 1
ATOM 826 C C . LYS A 1 122 ? 2.423 -2.891 4.390 1.00 54.55 287 LYS A C 1
ATOM 827 O O . LYS A 1 122 ? 1.717 -3.068 5.395 1.00 51.68 287 LYS A O 1
ATOM 833 N N . ASN A 1 123 ? 2.556 -3.809 3.440 1.00 48.98 288 ASN A N 1
ATOM 834 C CA . ASN A 1 123 ? 1.855 -5.097 3.539 1.00 52.74 288 ASN A CA 1
ATOM 835 C C . ASN A 1 123 ? 2.768 -6.068 4.259 1.00 52.50 288 ASN A C 1
ATOM 836 O O . ASN A 1 123 ? 3.342 -6.979 3.653 1.00 51.75 288 ASN A O 1
ATOM 841 N N . ASN A 1 124 ? 2.868 -5.862 5.570 1.00 48.98 289 ASN A N 1
ATOM 842 C CA . ASN A 1 124 ? 3.954 -6.410 6.367 1.00 52.51 289 ASN A CA 1
ATOM 843 C C . ASN A 1 124 ? 3.596 -6.228 7.830 1.00 49.93 289 ASN A C 1
ATOM 844 O O . ASN A 1 124 ? 3.675 -5.121 8.341 1.00 46.19 289 ASN A O 1
ATOM 849 N N . TYR A 1 125 ? 3.191 -7.311 8.491 1.00 45.18 290 TYR A N 1
ATOM 850 C CA . TYR A 1 125 ? 2.680 -7.243 9.864 1.00 45.91 290 TYR A CA 1
ATOM 851 C C . TYR A 1 125 ? 3.510 -8.150 10.739 1.00 46.57 290 TYR A C 1
ATOM 852 O O . TYR A 1 125 ? 3.929 -9.220 10.303 1.00 48.76 290 TYR A O 1
ATOM 861 N N . LEU A 1 126 ? 3.757 -7.711 11.954 1.00 48.13 291 LEU A N 1
ATOM 862 C CA . LEU A 1 126 ? 4.440 -8.525 12.933 1.00 49.92 291 LEU A CA 1
ATOM 863 C C . LEU A 1 126 ? 3.611 -9.749 13.336 1.00 58.93 291 LEU A C 1
ATOM 864 O O . LEU A 1 126 ? 4.156 -10.829 13.549 1.00 67.84 291 LEU A O 1
ATOM 869 N N . ARG A 1 127 ? 2.299 -9.573 13.458 1.00 54.99 292 ARG A N 1
ATOM 870 C CA . ARG A 1 127 ? 1.427 -10.656 13.942 1.00 51.14 292 ARG A CA 1
ATOM 871 C C . ARG A 1 127 ? 0.365 -10.978 12.925 1.00 49.99 292 ARG A C 1
ATOM 872 O O . ARG A 1 127 ? -0.161 -10.075 12.273 1.00 55.59 292 ARG A O 1
ATOM 880 N N . GLU A 1 128 ? 0.053 -12.265 12.787 1.00 50.84 293 GLU A N 1
ATOM 881 C CA . GLU A 1 128 ? -0.988 -12.691 11.866 1.00 50.80 293 GLU A CA 1
ATOM 882 C C . GLU A 1 128 ? -2.316 -11.975 12.152 1.00 52.80 293 GLU A C 1
ATOM 883 O O . GLU A 1 128 ? -3.028 -11.601 11.218 1.00 51.61 293 GLU A O 1
ATOM 889 N N . GLU A 1 129 ? -2.623 -11.783 13.433 1.00 53.21 294 GLU A N 1
ATOM 890 C CA . GLU A 1 129 ? -3.880 -11.159 13.865 1.00 59.58 294 GLU A CA 1
ATOM 891 C C . GLU A 1 129 ? -3.980 -9.714 13.380 1.00 60.60 294 GLU A C 1
ATOM 892 O O . GLU A 1 129 ? -5.066 -9.235 13.027 1.00 59.52 294 GLU A O 1
ATOM 898 N N . GLU A 1 130 ? -2.838 -9.031 13.343 1.00 52.32 295 GLU A N 1
ATOM 899 C CA . GLU A 1 130 ? -2.786 -7.665 12.849 1.00 51.91 295 GLU A CA 1
ATOM 900 C C . GLU A 1 130 ? -3.000 -7.617 11.348 1.00 56.05 295 GLU A C 1
ATOM 901 O O . GLU A 1 130 ? -3.679 -6.731 10.865 1.00 56.87 295 GLU A O 1
ATOM 907 N N . CYS A 1 131 ? -2.392 -8.547 10.614 1.00 49.64 296 CYS A N 1
ATOM 908 C CA . CYS A 1 131 ? -2.643 -8.650 9.190 1.00 55.60 296 CYS A CA 1
ATOM 909 C C . CYS A 1 131 ? -4.142 -8.885 8.954 1.00 52.11 296 CYS A C 1
ATOM 910 O O . CYS A 1 131 ? -4.743 -8.288 8.070 1.00 58.33 296 CYS A O 1
ATOM 913 N N . ILE A 1 132 ? -4.723 -9.757 9.767 1.00 53.27 297 ILE A N 1
ATOM 914 C CA . ILE A 1 132 ? -6.142 -10.138 9.617 1.00 56.41 297 ILE A CA 1
ATOM 915 C C . ILE A 1 132 ? -7.009 -8.902 9.822 1.00 67.97 297 ILE A C 1
ATOM 916 O O . ILE A 1 132 ? -7.846 -8.584 8.989 1.00 61.08 297 ILE A O 1
ATOM 921 N N . LEU A 1 133 ? -6.756 -8.171 10.903 1.00 58.03 298 LEU A N 1
ATOM 922 C CA . LEU A 1 133 ? -7.450 -6.906 11.156 1.00 60.36 298 LEU A CA 1
ATOM 923 C C . LEU A 1 133 ? -7.267 -5.899 10.017 1.00 60.60 298 LEU A C 1
ATOM 924 O O . LEU A 1 133 ? -8.218 -5.247 9.620 1.00 64.02 298 LEU A O 1
ATOM 929 N N . ALA A 1 134 ? -6.047 -5.766 9.487 1.00 57.66 299 ALA A N 1
ATOM 930 C CA . ALA A 1 134 ? -5.817 -4.813 8.402 1.00 58.32 299 ALA A CA 1
ATOM 931 C C . ALA A 1 134 ? -6.496 -5.201 7.078 1.00 60.76 299 ALA A C 1
ATOM 932 O O . ALA A 1 134 ? -6.793 -4.336 6.263 1.00 63.07 299 ALA A O 1
ATOM 934 N N . CYS A 1 135 ? -6.698 -6.490 6.828 1.00 60.14 300 CYS A N 1
ATOM 935 C CA . CYS A 1 135 ? -7.068 -6.875 5.468 1.00 63.56 300 CYS A CA 1
ATOM 936 C C . CYS A 1 135 ? -8.178 -7.936 5.319 1.00 65.47 300 CYS A C 1
ATOM 937 O O . CYS A 1 135 ? -8.543 -8.274 4.194 1.00 68.21 300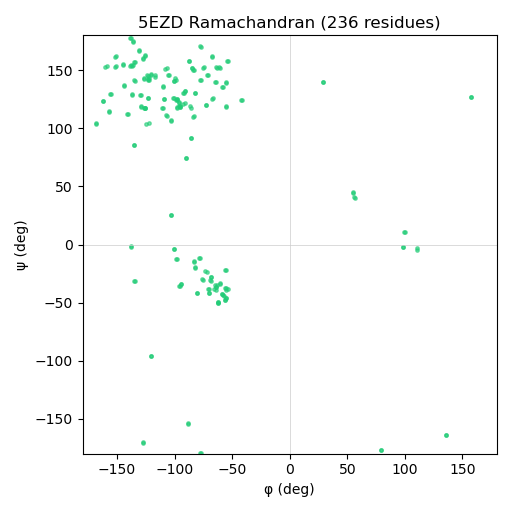 CYS A O 1
ATOM 940 N N . ARG A 1 136 ? -8.704 -8.462 6.424 1.00 67.92 301 ARG A N 1
ATOM 941 C CA . ARG A 1 136 ? -9.785 -9.453 6.344 1.00 69.36 301 ARG A CA 1
ATOM 942 C C . ARG A 1 136 ? -10.941 -8.873 5.521 1.00 78.30 301 ARG A C 1
ATOM 943 O O . ARG A 1 136 ? -11.498 -7.831 5.865 1.00 84.62 301 ARG A O 1
ATOM 951 N N . GLY A 1 137 ? -11.260 -9.527 4.408 1.00 77.99 302 GLY A N 1
ATOM 952 C CA . GLY A 1 137 ? -12.373 -9.105 3.570 1.00 89.63 302 GLY A CA 1
ATOM 953 C C . GLY A 1 137 ? -12.009 -8.287 2.340 1.00 86.66 302 GLY A C 1
ATOM 954 O O . GLY A 1 137 ? -12.886 -7.734 1.672 1.00 92.07 302 GLY A O 1
ATOM 955 N N . VAL A 1 138 ? -10.717 -8.228 2.030 1.00 80.95 303 VAL A N 1
ATOM 956 C CA . VAL A 1 138 ? -10.208 -7.434 0.916 1.00 88.65 303 VAL A CA 1
ATOM 957 C C . VAL A 1 138 ? -9.935 -8.333 -0.294 1.00 83.46 303 VAL A C 1
ATOM 958 O O . VAL A 1 138 ? -9.449 -9.451 -0.136 1.00 80.61 303 VAL A O 1
ATOM 962 N N . ASP A 1 139 ? -10.250 -7.851 -1.496 1.00 100.71 304 ASP A N 1
ATOM 963 C CA . ASP A 1 139 ? -10.038 -8.639 -2.713 1.00 112.18 304 ASP A CA 1
ATOM 964 C C . ASP A 1 139 ? -9.321 -7.853 -3.808 1.00 108.68 304 ASP A C 1
ATOM 965 O O . ASP A 1 139 ? -9.525 -6.649 -3.962 1.00 104.92 304 ASP A O 1
ATOM 970 N N . LYS B 1 1 ? 8.995 -9.329 18.835 1.00 88.55 166 LYS B N 1
ATOM 971 C CA . LYS B 1 1 ? 9.105 -8.019 19.467 1.00 87.69 166 LYS B CA 1
ATOM 972 C C . LYS B 1 1 ? 9.124 -6.897 18.433 1.00 80.73 166 LYS B C 1
ATOM 973 O O . LYS B 1 1 ? 9.718 -7.030 17.371 1.00 74.09 166 LYS B O 1
ATOM 979 N N . ARG B 1 2 ? 8.461 -5.789 18.745 1.00 78.68 167 ARG B N 1
ATOM 980 C CA . ARG B 1 2 ? 8.431 -4.667 17.830 1.00 91.10 167 ARG B CA 1
ATOM 981 C C . ARG B 1 2 ? 9.759 -3.928 17.930 1.00 100.99 167 ARG B C 1
ATOM 982 O O . ARG B 1 2 ? 10.337 -3.820 19.014 1.00 107.51 167 ARG B O 1
ATOM 990 N N . GLY B 1 3 ? 10.258 -3.461 16.790 1.00 101.99 168 GLY B N 1
ATOM 991 C CA . GLY B 1 3 ? 11.581 -2.857 16.715 1.00 64.86 168 GLY B CA 1
ATOM 992 C C . GLY B 1 3 ? 11.783 -1.732 17.702 1.00 69.42 168 GLY B C 1
ATOM 993 O O . GLY B 1 3 ? 10.834 -1.133 18.200 1.00 77.82 168 GLY B O 1
ATOM 994 N N . ILE B 1 4 ? 13.038 -1.450 18.011 1.00 67.67 169 ILE B N 1
ATOM 995 C CA . ILE B 1 4 ? 13.338 -0.315 18.859 1.00 65.64 169 ILE B CA 1
ATOM 996 C C . ILE B 1 4 ? 14.168 0.660 18.039 1.00 67.54 169 ILE B C 1
ATOM 997 O O . ILE B 1 4 ? 14.944 0.232 17.198 1.00 61.44 169 ILE B O 1
ATOM 1002 N N . ASP B 1 5 ? 13.969 1.959 18.238 1.00 62.93 170 ASP B N 1
ATOM 1003 C CA . ASP B 1 5 ? 14.827 2.961 17.612 1.00 68.65 170 ASP B CA 1
ATOM 1004 C C . ASP B 1 5 ? 15.464 3.842 18.668 1.00 60.91 170 ASP B C 1
ATOM 1005 O O . ASP B 1 5 ? 14.807 4.698 19.242 1.00 78.97 170 ASP B O 1
ATOM 1010 N N . LEU B 1 6 ? 16.753 3.607 18.916 1.00 56.33 171 LEU B N 1
ATOM 1011 C CA . LEU B 1 6 ? 17.529 4.313 19.922 1.00 58.86 171 LEU B CA 1
ATOM 1012 C C . LEU B 1 6 ? 18.248 5.522 19.339 1.00 57.82 171 LEU B C 1
ATOM 1013 O O . LEU B 1 6 ? 19.045 5.366 18.431 1.00 66.26 171 LEU B O 1
ATOM 1018 N N . LYS B 1 7 ? 17.966 6.714 19.859 1.00 57.74 172 LYS B N 1
ATOM 1019 C CA . LYS B 1 7 ? 18.701 7.922 19.484 1.00 49.40 172 LYS B CA 1
ATOM 1020 C C . LYS B 1 7 ? 19.818 8.067 20.457 1.00 57.04 172 LYS B C 1
ATOM 1021 O O . LYS B 1 7 ? 19.592 7.956 21.660 1.00 61.67 172 LYS B O 1
ATOM 1027 N N . VAL B 1 8 ? 21.031 8.276 19.953 1.00 57.11 173 VAL B N 1
ATOM 1028 C CA . VAL B 1 8 ? 22.168 8.429 20.846 1.00 61.70 173 VAL B CA 1
ATOM 1029 C C . VAL B 1 8 ? 23.097 9.544 20.394 1.00 53.34 173 VAL B C 1
ATOM 1030 O O . VAL B 1 8 ? 23.134 9.912 19.212 1.00 57.57 173 VAL B O 1
ATOM 1034 N N . GLN B 1 9 ? 23.814 10.106 21.358 1.00 75.47 174 GLN B N 1
ATOM 1035 C CA . GLN B 1 9 ? 24.945 10.971 21.059 1.00 76.17 174 GLN B CA 1
ATOM 1036 C C . GLN B 1 9 ? 26.074 10.119 20.527 1.00 83.22 174 GLN B C 1
ATOM 1037 O O . GLN B 1 9 ? 26.233 8.967 20.928 1.00 82.90 174 GLN B O 1
ATOM 1043 N N . PRO B 1 10 ? 26.854 10.670 19.596 1.00 84.97 175 PRO B N 1
ATOM 1044 C CA . PRO B 1 10 ? 28.022 9.906 19.159 1.00 76.09 175 PRO B CA 1
ATOM 1045 C C . PRO B 1 10 ? 28.913 9.603 20.368 1.00 77.63 175 PRO B C 1
ATOM 1046 O O . PRO B 1 10 ? 29.081 10.458 21.229 1.00 78.42 175 PRO B O 1
ATOM 1050 N N . GLN B 1 11 ? 29.393 8.369 20.461 1.00 70.64 176 GLN B N 1
ATOM 1051 C CA . GLN B 1 11 ? 30.224 7.907 21.577 1.00 74.76 176 GLN B CA 1
ATOM 1052 C C . GLN B 1 11 ? 30.913 6.642 21.098 1.00 76.82 176 GLN B C 1
ATOM 1053 O O . GLN B 1 11 ? 30.242 5.708 20.664 1.00 79.46 176 GLN B O 1
ATOM 1059 N N . GLU B 1 12 ? 32.243 6.606 21.147 1.00 98.60 177 GLU B N 1
ATOM 1060 C CA . GLU B 1 12 ? 32.960 5.575 20.400 1.00 107.39 177 GLU B CA 1
ATOM 1061 C C . GLU B 1 12 ? 32.622 4.164 20.889 1.00 116.68 177 GLU B C 1
ATOM 1062 O O . GLU B 1 12 ? 32.289 3.302 20.074 1.00 127.32 177 GLU B O 1
ATOM 1068 N N . PRO B 1 13 ? 32.695 3.911 22.207 1.00 104.47 178 PRO B N 1
ATOM 1069 C CA . PRO B 1 13 ? 31.961 2.700 22.586 1.00 100.44 178 PRO B CA 1
ATOM 1070 C C . PRO B 1 13 ? 30.545 3.034 23.075 1.00 95.76 178 PRO B C 1
ATOM 1071 O O . PRO B 1 13 ? 30.410 3.760 24.057 1.00 94.42 178 PRO B O 1
ATOM 1075 N N . LEU B 1 14 ? 29.512 2.531 22.401 1.00 84.68 179 LEU B N 1
ATOM 1076 C CA . LEU B 1 14 ? 28.151 2.650 22.938 1.00 83.28 179 LEU B CA 1
ATOM 1077 C C . LEU B 1 14 ? 27.784 1.372 23.684 1.00 84.93 179 LEU B C 1
ATOM 1078 O O . LEU B 1 14 ? 27.753 0.291 23.092 1.00 87.24 179 LEU B O 1
ATOM 1083 N N . VAL B 1 15 ? 27.510 1.507 24.980 1.00 85.86 180 VAL B N 1
ATOM 1084 C CA . VAL B 1 15 ? 27.219 0.367 25.851 1.00 83.77 180 VAL B CA 1
ATOM 1085 C C . VAL B 1 15 ? 25.720 0.149 26.058 1.00 89.20 180 VAL B C 1
ATOM 1086 O O . VAL B 1 15 ? 25.005 1.058 26.480 1.00 86.16 180 VAL B O 1
ATOM 1090 N N . LEU B 1 16 ? 25.253 -1.063 25.775 1.00 90.48 181 LEU B N 1
ATOM 1091 C CA . LEU B 1 16 ? 23.836 -1.382 25.908 1.00 95.21 181 LEU B CA 1
ATOM 1092 C C . LEU B 1 16 ? 23.605 -2.520 26.899 1.00 101.20 181 LEU B C 1
ATOM 1093 O O . LEU B 1 16 ? 22.566 -2.578 27.564 1.00 93.29 181 LEU B O 1
ATOM 1098 N N . TRP B 1 24 ? 23.350 -10.546 17.979 1.00 90.92 189 TRP B N 1
ATOM 1099 C CA . TRP B 1 24 ? 23.576 -9.216 17.413 1.00 94.64 189 TRP B CA 1
ATOM 1100 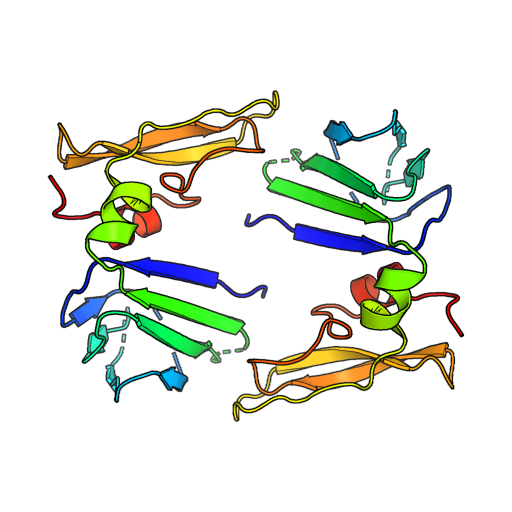C C . TRP B 1 24 ? 24.240 -9.283 16.043 1.00 90.21 189 TRP B C 1
ATOM 1101 O O . TRP B 1 24 ? 25.287 -9.907 15.895 1.00 88.86 189 TRP B O 1
ATOM 1112 N N . ARG B 1 25 ? 23.641 -8.627 15.050 1.00 103.41 190 ARG B N 1
ATOM 1113 C CA . ARG B 1 25 ? 24.190 -8.624 13.694 1.00 89.09 190 ARG B CA 1
ATOM 1114 C C . ARG B 1 25 ? 23.749 -7.402 12.890 1.00 84.49 190 ARG B C 1
ATOM 1115 O O . ARG B 1 25 ? 22.551 -7.108 12.807 1.00 82.38 190 ARG B O 1
ATOM 1123 N N . LEU B 1 26 ? 24.715 -6.710 12.285 1.00 83.76 191 LEU B N 1
ATOM 1124 C CA . LEU B 1 26 ? 24.448 -5.507 11.490 1.00 90.46 191 LEU B CA 1
ATOM 1125 C C . LEU B 1 26 ? 23.788 -5.779 10.133 1.00 92.25 191 LEU B C 1
ATOM 1126 O O . LEU B 1 26 ? 24.351 -6.461 9.279 1.00 87.48 191 LEU B O 1
ATOM 1131 N N . LEU B 1 27 ? 22.606 -5.220 9.920 1.00 83.59 192 LEU B N 1
ATOM 1132 C CA . LEU B 1 27 ? 21.947 -5.383 8.629 1.00 89.92 192 LEU B CA 1
ATOM 1133 C C . LEU B 1 27 ? 22.225 -4.206 7.720 1.00 92.37 192 LEU B C 1
ATOM 1134 O O . LEU B 1 27 ? 22.374 -4.374 6.508 1.00 88.77 192 LEU B O 1
ATOM 1139 N N . ARG B 1 28 ? 22.313 -3.012 8.297 1.00 92.30 193 ARG B N 1
ATOM 1140 C CA . ARG B 1 28 ? 22.535 -1.844 7.451 1.00 92.31 193 ARG B CA 1
ATOM 1141 C C . ARG B 1 28 ? 23.146 -0.663 8.184 1.00 90.28 193 ARG B C 1
ATOM 1142 O O . ARG B 1 28 ? 22.520 -0.061 9.035 1.00 89.15 193 ARG B O 1
ATOM 1150 N N . GLY B 1 29 ? 24.369 -0.316 7.826 1.00 93.25 194 GLY B N 1
ATOM 1151 C CA . GLY B 1 29 ? 25.027 0.811 8.453 1.00 94.85 194 GLY B CA 1
ATOM 1152 C C . GLY B 1 29 ? 25.894 1.600 7.496 1.00 98.69 194 GLY B C 1
ATOM 1153 O O . GLY B 1 29 ? 26.633 1.025 6.700 1.00 100.08 194 GLY B O 1
ATOM 1154 N N . ASP B 1 30 ? 25.802 2.922 7.588 1.00 104.64 195 ASP B N 1
ATOM 1155 C CA . ASP B 1 30 ? 26.594 3.825 6.760 1.00 112.01 195 ASP B CA 1
ATOM 1156 C C . ASP B 1 30 ? 28.089 3.547 6.898 1.00 112.06 195 ASP B C 1
ATOM 1157 O O . ASP B 1 30 ? 28.872 3.894 6.020 1.00 125.31 195 ASP B O 1
ATOM 1162 N N . THR B 1 31 ? 28.476 2.915 8.002 1.00 105.36 196 THR B N 1
ATOM 1163 C CA . THR B 1 31 ? 29.869 2.565 8.248 1.00 114.72 196 THR B CA 1
ATOM 1164 C C . THR B 1 31 ? 30.016 1.154 8.795 1.00 115.75 196 THR B C 1
ATOM 1165 O O . THR B 1 31 ? 29.029 0.488 9.099 1.00 101.19 196 THR B O 1
ATOM 1169 N N . ASP B 1 32 ? 31.261 0.717 8.943 1.00 136.00 197 ASP B N 1
ATOM 1170 C CA . ASP B 1 32 ? 31.543 -0.591 9.514 1.00 149.91 197 ASP B CA 1
ATOM 1171 C C . ASP B 1 32 ? 31.597 -0.538 11.037 1.00 146.12 197 ASP B C 1
ATOM 1172 O O . ASP B 1 32 ? 32.646 -0.278 11.632 1.00 153.92 197 ASP B O 1
ATOM 1177 N N . VAL B 1 33 ? 30.447 -0.780 11.656 1.00 129.35 198 VAL B N 1
ATOM 1178 C CA . VAL B 1 33 ? 30.365 -0.981 13.093 1.00 118.93 198 VAL B CA 1
ATOM 1179 C C . VAL B 1 33 ? 31.067 -2.282 13.458 1.00 108.70 198 VAL B C 1
ATOM 1180 O O . VAL B 1 33 ? 31.303 -3.127 12.603 1.00 117.90 198 VAL B O 1
ATOM 1184 N N . ARG B 1 34 ? 31.415 -2.434 14.727 1.00 98.19 199 ARG B N 1
ATOM 1185 C CA . ARG B 1 34 ? 31.836 -3.718 15.256 1.00 107.14 199 ARG B CA 1
ATOM 1186 C C . ARG B 1 34 ? 31.156 -3.895 16.610 1.00 96.97 199 ARG B C 1
ATOM 1187 O O . ARG B 1 34 ? 31.196 -2.998 17.448 1.00 92.93 199 ARG B O 1
ATOM 1195 N N . VAL B 1 35 ? 30.516 -5.041 16.811 1.00 98.94 200 VAL B N 1
ATOM 1196 C CA . VAL B 1 35 ? 29.754 -5.286 18.029 1.00 96.20 200 VAL B CA 1
ATOM 1197 C C . VAL B 1 35 ? 30.451 -6.313 18.893 1.00 102.13 200 VAL B C 1
ATOM 1198 O O . VAL B 1 35 ? 30.736 -7.416 18.440 1.00 107.96 200 VAL B O 1
ATOM 1202 N N . GLU B 1 36 ? 30.721 -5.955 20.143 1.00 100.82 201 GLU B N 1
ATOM 1203 C CA . GLU B 1 36 ? 31.505 -6.825 21.015 1.00 106.69 201 GLU B CA 1
ATOM 1204 C C . GLU B 1 36 ? 30.815 -7.051 22.358 1.00 105.41 201 GLU B C 1
ATOM 1205 O O . GLU B 1 36 ? 30.431 -6.098 23.018 1.00 101.81 201 GLU B O 1
ATOM 1211 N N . ARG B 1 37 ? 30.661 -8.307 22.765 1.00 109.19 202 ARG B N 1
ATOM 1212 C CA . ARG B 1 37 ? 29.983 -8.609 24.024 1.00 111.86 202 ARG B CA 1
ATOM 1213 C C . ARG B 1 37 ? 30.948 -8.523 25.200 1.00 111.90 202 ARG B C 1
ATOM 1214 O O . ARG B 1 37 ? 31.225 -7.437 25.710 1.00 110.81 202 ARG B O 1
ATOM 1222 N N . GLN B 1 42 ? 25.666 -6.962 28.592 1.00 98.24 207 GLN B N 1
ATOM 1223 C CA . GLN B 1 42 ? 26.137 -5.705 28.017 1.00 101.63 207 GLN B CA 1
ATOM 1224 C C . GLN B 1 42 ? 26.878 -5.905 26.699 1.00 106.86 207 GLN B C 1
ATOM 1225 O O . GLN B 1 42 ? 27.659 -6.848 26.555 1.00 116.83 207 GLN B O 1
ATOM 1231 N N . VAL B 1 43 ? 26.641 -5.009 25.742 1.00 81.35 208 VAL B N 1
ATOM 1232 C CA . VAL B 1 43 ? 27.401 -5.022 24.495 1.00 85.31 208 VAL B CA 1
ATOM 1233 C C . VAL B 1 43 ? 28.006 -3.653 24.197 1.00 88.99 208 VAL B C 1
ATOM 1234 O O . VAL B 1 43 ? 27.558 -2.633 24.722 1.00 89.30 208 VAL B O 1
ATOM 1238 N N . GLU B 1 44 ? 29.029 -3.653 23.349 1.00 85.77 209 GLU B N 1
ATOM 1239 C CA . GLU B 1 44 ? 29.772 -2.454 23.005 1.00 86.46 209 GLU B CA 1
ATOM 1240 C C . GLU B 1 44 ? 29.803 -2.265 21.500 1.00 89.31 209 GLU B C 1
ATOM 1241 O O . GLU B 1 44 ? 30.336 -3.103 20.762 1.00 89.88 209 GLU B O 1
ATOM 1247 N N . LEU B 1 45 ? 29.215 -1.157 21.059 1.00 89.08 210 LEU B N 1
ATOM 1248 C CA . LEU B 1 45 ? 29.147 -0.806 19.647 1.00 85.09 210 LEU B CA 1
ATOM 1249 C C . LEU B 1 45 ? 30.251 0.176 19.309 1.00 97.68 210 LEU B C 1
ATOM 1250 O O . LEU B 1 45 ? 30.290 1.289 19.847 1.00 86.39 210 LEU B O 1
ATOM 1255 N N . TRP B 1 46 ? 31.136 -0.255 18.412 1.00 98.41 211 TRP B N 1
ATOM 1256 C CA . TRP B 1 46 ? 32.289 0.519 17.996 1.00 96.75 211 TRP B CA 1
ATOM 1257 C C . TRP B 1 46 ? 32.162 1.008 16.562 1.00 98.07 211 TRP B C 1
ATOM 1258 O O . TRP B 1 46 ? 31.779 0.256 15.674 1.00 98.08 211 TRP B O 1
ATOM 1269 N N . GLY B 1 47 ? 32.503 2.264 16.327 1.00 99.80 212 GLY B N 1
ATOM 1270 C CA . GLY B 1 47 ? 32.661 2.737 14.969 1.00 103.06 212 GLY B CA 1
ATOM 1271 C C . GLY B 1 47 ? 31.458 3.467 14.439 1.00 99.09 212 GLY B C 1
ATOM 1272 O O . GLY B 1 47 ? 31.462 3.948 13.306 1.00 101.84 212 GLY B O 1
ATOM 1273 N N . LEU B 1 48 ? 30.416 3.534 15.259 1.00 95.92 213 LEU B N 1
ATOM 1274 C CA . LEU B 1 48 ? 29.220 4.275 14.899 1.00 97.33 213 LEU B CA 1
ATOM 1275 C C . LEU B 1 48 ? 29.602 5.708 14.569 1.00 102.47 213 LEU B C 1
ATOM 1276 O O . LEU B 1 48 ? 30.471 6.293 15.219 1.00 110.68 213 LEU B O 1
ATOM 1281 N N . LYS B 1 49 ? 28.987 6.256 13.529 1.00 93.02 214 LYS B N 1
ATOM 1282 C CA . LYS B 1 49 ? 29.152 7.666 13.209 1.00 95.98 214 LYS B CA 1
ATOM 1283 C C . LYS B 1 49 ? 27.777 8.270 13.002 1.00 92.19 214 LYS B C 1
ATOM 1284 O O . LYS B 1 49 ? 26.803 7.534 12.876 1.00 88.22 214 LYS B O 1
ATOM 1290 N N . GLU B 1 50 ? 27.713 9.599 12.978 1.00 94.01 215 GLU B N 1
ATOM 1291 C CA . GLU B 1 50 ? 26.489 10.338 12.700 1.00 91.79 215 GLU B CA 1
ATOM 1292 C C . GLU B 1 50 ? 25.718 9.678 11.561 1.00 97.65 215 GLU B C 1
ATOM 1293 O O . GLU B 1 50 ? 26.277 9.452 10.482 1.00 95.95 215 GLU B O 1
ATOM 1299 N N . GLY B 1 51 ? 24.455 9.327 11.809 1.00 86.24 216 GLY B N 1
ATOM 1300 C CA . GLY B 1 51 ? 23.707 8.546 10.825 1.00 85.71 216 GLY B CA 1
ATOM 1301 C C . GLY B 1 51 ? 22.907 7.394 11.428 1.00 80.42 216 GLY B C 1
ATOM 1302 O O . GLY B 1 51 ? 22.716 7.356 12.630 1.00 76.87 216 GLY B O 1
ATOM 1303 N N . THR B 1 52 ? 22.459 6.443 10.615 1.00 80.44 217 THR B N 1
ATOM 1304 C CA . THR B 1 52 ? 21.599 5.367 11.119 1.00 78.34 217 THR B CA 1
ATOM 1305 C C . THR B 1 52 ? 22.122 3.950 10.891 1.00 76.94 217 THR B C 1
ATOM 1306 O O . THR B 1 52 ? 22.723 3.658 9.870 1.00 80.86 217 THR B O 1
ATOM 1310 N N . TYR B 1 53 ? 21.850 3.067 11.845 1.00 73.69 218 TYR B N 1
ATOM 1311 C CA . TYR B 1 53 ? 22.288 1.679 11.777 1.00 74.59 218 TYR B CA 1
ATOM 1312 C C . TYR B 1 53 ? 21.166 0.690 12.162 1.00 71.49 218 TYR B C 1
ATOM 1313 O O . TYR B 1 53 ? 20.397 0.935 13.077 1.00 68.23 218 TYR B O 1
ATOM 1322 N N . LEU B 1 54 ? 21.083 -0.427 11.454 1.00 73.12 219 LEU B N 1
ATOM 1323 C CA . LEU B 1 54 ? 20.056 -1.427 11.705 1.00 74.88 219 LEU B CA 1
ATOM 1324 C C . LEU B 1 54 ? 20.689 -2.772 12.005 1.00 72.81 219 LEU B C 1
ATOM 1325 O O . LEU B 1 54 ? 21.506 -3.272 11.213 1.00 76.33 219 LEU B O 1
ATOM 1330 N N . PHE B 1 55 ? 20.295 -3.335 13.146 1.00 70.76 220 PHE B N 1
ATOM 1331 C CA . PHE B 1 55 ? 20.745 -4.638 13.613 1.00 72.44 220 PHE B CA 1
ATOM 1332 C C . PHE B 1 55 ? 19.575 -5.616 13.792 1.00 71.78 220 PHE B C 1
ATOM 1333 O O . PHE B 1 55 ? 18.464 -5.231 14.181 1.00 75.62 220 PHE B O 1
ATOM 1341 N N . GLN B 1 56 ? 19.845 -6.887 13.524 1.00 74.69 221 GLN B N 1
ATOM 1342 C CA . GLN B 1 56 ? 18.964 -7.953 13.952 1.00 75.06 221 GLN B CA 1
ATOM 1343 C C . GLN B 1 56 ? 19.479 -8.578 15.232 1.00 84.59 221 GLN B C 1
ATOM 1344 O O . GLN B 1 56 ? 20.621 -9.041 15.296 1.00 81.39 221 GLN B O 1
ATOM 1350 N N . LEU B 1 57 ? 18.630 -8.607 16.248 1.00 74.24 222 LEU B N 1
ATOM 1351 C CA . LEU B 1 57 ? 18.968 -9.299 17.482 1.00 78.51 222 LEU B CA 1
ATOM 1352 C C . LEU B 1 57 ? 18.273 -10.648 17.535 1.00 85.20 222 LEU B C 1
ATOM 1353 O O . LEU B 1 57 ? 17.055 -10.729 17.387 1.00 88.16 222 LEU B O 1
ATOM 1358 N N . THR B 1 58 ? 19.063 -11.698 17.738 1.00 82.62 223 THR B N 1
ATOM 1359 C CA . THR B 1 58 ? 18.557 -13.047 17.941 1.00 88.44 223 THR B CA 1
ATOM 1360 C C . THR B 1 58 ? 19.122 -13.600 19.248 1.00 111.90 223 THR B C 1
ATOM 1361 O O . THR B 1 58 ? 20.106 -13.074 19.774 1.00 117.59 223 THR B O 1
ATOM 1365 N N . VAL B 1 59 ? 18.509 -14.656 19.774 1.00 126.48 224 VAL B N 1
ATOM 1366 C CA . VAL B 1 59 ? 18.992 -15.267 21.010 1.00 136.59 224 VAL B CA 1
ATOM 1367 C C . VAL B 1 59 ? 19.925 -16.443 20.724 1.00 144.84 224 VAL B C 1
ATOM 1368 O O . VAL B 1 59 ? 19.504 -17.601 20.708 1.00 151.06 224 VAL B O 1
ATOM 1372 N N . THR B 1 68 ? 13.588 -12.996 17.724 1.00 84.15 233 THR B N 1
ATOM 1373 C CA . THR B 1 68 ? 14.285 -12.026 16.887 1.00 85.74 233 THR B CA 1
ATOM 1374 C C . THR B 1 68 ? 13.636 -10.644 16.988 1.00 90.86 233 THR B C 1
ATOM 1375 O O . THR B 1 68 ? 12.456 -10.528 17.312 1.00 85.70 233 THR B O 1
ATOM 1379 N N . ALA B 1 69 ? 14.417 -9.599 16.728 1.00 71.23 234 ALA B N 1
ATOM 1380 C CA . ALA B 1 69 ? 13.918 -8.225 16.814 1.00 66.32 234 ALA B CA 1
ATOM 1381 C C . ALA B 1 69 ? 14.796 -7.226 16.041 1.00 65.49 234 ALA B C 1
ATOM 1382 O O . ALA B 1 69 ? 15.987 -7.454 15.853 1.00 65.30 234 ALA B O 1
ATOM 1384 N N . ASN B 1 70 ? 14.176 -6.137 15.590 1.00 68.22 235 ASN B N 1
ATOM 1385 C CA . ASN B 1 70 ? 14.857 -4.997 14.981 1.00 69.40 235 ASN B CA 1
ATOM 1386 C C . ASN B 1 70 ? 15.407 -4.058 16.047 1.00 61.78 235 ASN B C 1
ATOM 1387 O O . ASN B 1 70 ? 14.689 -3.656 16.960 1.00 65.17 235 ASN B O 1
ATOM 1392 N N . VAL B 1 71 ? 16.667 -3.678 15.930 1.00 60.12 236 VAL B N 1
ATOM 1393 C CA . VAL B 1 71 ? 17.143 -2.555 16.725 1.00 59.47 236 VAL B CA 1
ATOM 1394 C C . VAL B 1 71 ? 17.825 -1.579 15.799 1.00 57.78 236 VAL 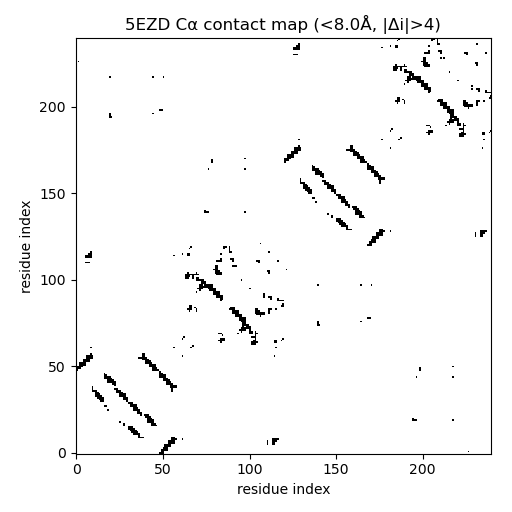B C 1
ATOM 1395 O O . VAL B 1 71 ? 18.798 -1.925 15.137 1.00 56.38 236 VAL B O 1
ATOM 1399 N N . THR B 1 72 ? 17.298 -0.364 15.723 1.00 57.97 237 THR B N 1
ATOM 1400 C CA . THR B 1 72 ? 17.972 0.675 14.967 1.00 66.54 237 THR B CA 1
ATOM 1401 C C . THR B 1 72 ? 18.630 1.645 15.947 1.00 58.66 237 THR B C 1
ATOM 1402 O O . THR B 1 72 ? 18.126 1.867 17.047 1.00 63.63 237 THR B O 1
ATOM 1406 N N . VAL B 1 73 ? 19.771 2.177 15.543 1.00 62.39 238 VAL B N 1
ATOM 1407 C CA . VAL B 1 73 ? 20.532 3.140 16.318 1.00 57.30 238 VAL B CA 1
ATOM 1408 C C . VAL B 1 73 ? 20.775 4.353 15.454 1.00 58.79 238 VAL B C 1
ATOM 1409 O O . VAL B 1 73 ? 21.376 4.257 14.397 1.00 60.19 238 VAL B O 1
ATOM 1413 N N . THR B 1 74 ? 20.252 5.493 15.881 1.00 60.06 239 THR B N 1
ATOM 1414 C CA . THR B 1 74 ? 20.449 6.733 15.161 1.00 61.73 239 THR B CA 1
ATOM 1415 C C . THR B 1 74 ? 21.415 7.605 15.952 1.00 63.63 239 THR B C 1
ATOM 1416 O O . THR B 1 74 ? 21.101 8.054 17.051 1.00 66.31 239 THR B O 1
ATOM 1420 N N . VAL B 1 75 ? 22.611 7.795 15.407 1.00 61.18 240 VAL B N 1
ATOM 1421 C CA . VAL B 1 75 ? 23.606 8.649 16.015 1.00 57.58 240 VAL B CA 1
ATOM 1422 C C . VAL B 1 75 ? 23.313 10.079 15.593 1.00 67.50 240 VAL B C 1
ATOM 1423 O O . VAL B 1 75 ? 23.485 10.459 14.419 1.00 82.04 240 VAL B O 1
ATOM 1427 N N . LEU B 1 76 ? 22.855 10.849 16.578 1.00 58.88 241 LEU B N 1
ATOM 1428 C CA . LEU B 1 76 ? 22.349 12.207 16.385 1.00 66.29 241 LEU B CA 1
ATOM 1429 C C . LEU B 1 76 ? 23.371 13.198 15.885 1.00 69.77 241 LEU B C 1
ATOM 1430 O O . LEU B 1 76 ? 24.510 13.187 16.325 1.00 79.12 241 LEU B O 1
ATOM 1435 N N . SER B 1 77 ? 22.934 14.063 14.972 1.00 72.03 242 SER B N 1
ATOM 1436 C CA . SER B 1 77 ? 23.656 15.275 14.627 1.00 75.06 242 SER B CA 1
ATOM 1437 C C . SER B 1 77 ? 23.429 16.327 15.712 1.00 76.54 242 SER B C 1
ATOM 1438 O O . SER B 1 77 ? 22.578 16.143 16.578 1.00 80.65 242 SER B O 1
ATOM 1441 N N . THR B 1 78 ? 24.164 17.435 15.655 1.00 76.34 243 THR B N 1
ATOM 1442 C CA . THR B 1 78 ? 24.001 18.490 16.651 1.00 78.35 243 THR B CA 1
ATOM 1443 C C . THR B 1 78 ? 22.655 19.197 16.431 1.00 82.48 243 THR B C 1
ATOM 1444 O O . THR B 1 78 ? 21.931 19.557 17.390 1.00 86.07 243 THR B O 1
ATOM 1448 N N . LYS B 1 79 ? 22.311 19.364 15.158 1.00 78.30 244 LYS B N 1
ATOM 1449 C CA . LYS B 1 79 ? 21.003 19.887 14.780 1.00 82.33 244 LYS B CA 1
ATOM 1450 C C . LYS B 1 79 ? 19.851 19.060 15.359 1.00 74.91 244 LYS B C 1
ATOM 1451 O O . LYS B 1 79 ? 18.913 19.625 15.923 1.00 83.15 244 LYS B O 1
ATOM 1457 N N . GLN B 1 80 ? 19.905 17.737 15.230 1.00 68.17 245 GLN B N 1
ATOM 1458 C CA . GLN B 1 80 ? 18.823 16.906 15.780 1.00 68.29 245 GLN B CA 1
ATOM 1459 C C . GLN B 1 80 ? 18.855 16.948 17.298 1.00 71.88 245 GLN B C 1
ATOM 1460 O O . GLN B 1 80 ? 17.821 16.836 17.966 1.00 68.43 245 GLN B O 1
ATOM 1466 N N . THR B 1 81 ? 20.059 17.111 17.835 1.00 68.67 246 THR B N 1
ATOM 1467 C CA . THR B 1 81 ? 20.252 17.162 19.269 1.00 62.18 246 THR B CA 1
ATOM 1468 C C . THR B 1 81 ? 19.482 18.333 19.847 1.00 68.50 246 THR B C 1
ATOM 1469 O O . THR B 1 81 ? 18.960 18.245 20.959 1.00 68.98 246 THR B O 1
ATOM 1473 N N . GLU B 1 82 ? 19.377 19.420 19.088 1.00 62.64 247 GLU B N 1
ATOM 1474 C CA . GLU B 1 82 ? 18.504 20.513 19.530 1.00 72.15 247 GLU B CA 1
ATOM 1475 C C . GLU B 1 82 ? 17.061 20.044 19.805 1.00 67.97 247 GLU B C 1
ATOM 1476 O O . GLU B 1 82 ? 16.411 20.519 20.741 1.00 67.77 247 GLU B O 1
ATOM 1482 N N . ASP B 1 83 ? 16.573 19.114 18.989 1.00 68.51 248 ASP B N 1
ATOM 1483 C CA . ASP B 1 83 ? 15.197 18.624 19.107 1.00 67.02 248 ASP B CA 1
ATOM 1484 C C . ASP B 1 83 ? 15.047 17.584 20.191 1.00 63.17 248 ASP B C 1
ATOM 1485 O O . ASP B 1 83 ? 14.069 17.582 20.926 1.00 64.60 248 ASP B O 1
ATOM 1490 N N . TYR B 1 84 ? 16.012 16.679 20.260 1.00 57.52 249 TYR B N 1
ATOM 1491 C CA . TYR B 1 84 ? 15.944 15.561 21.186 1.00 63.40 249 TYR B CA 1
ATOM 1492 C C . TYR B 1 84 ? 16.407 15.897 22.612 1.00 58.10 249 TYR B C 1
ATOM 1493 O O . TYR B 1 84 ? 16.124 15.148 23.548 1.00 51.22 249 TYR B O 1
ATOM 1502 N N . CYS B 1 85 ? 17.091 17.023 22.796 1.00 52.54 250 CYS B N 1
ATOM 1503 C CA . CYS B 1 85 ? 17.688 17.297 24.104 1.00 53.89 250 CYS B CA 1
ATOM 1504 C C . CYS B 1 85 ? 17.476 18.699 24.620 1.00 59.25 250 CYS B C 1
ATOM 1505 O O . CYS B 1 85 ? 17.413 18.909 25.829 1.00 67.32 250 CYS B O 1
ATOM 1508 N N . LEU B 1 86 ? 17.384 19.668 23.718 1.00 66.76 251 LEU B N 1
ATOM 1509 C CA . LEU B 1 86 ? 17.363 21.062 24.132 1.00 70.10 251 LEU B CA 1
ATOM 1510 C C . LEU B 1 86 ? 15.953 21.639 24.191 1.00 65.69 251 LEU B C 1
ATOM 1511 O O . LEU B 1 86 ? 15.741 22.719 24.726 1.00 71.34 251 LEU B O 1
ATOM 1516 N N . ALA B 1 87 ? 14.999 20.919 23.626 1.00 65.37 252 ALA B N 1
ATOM 1517 C CA . ALA B 1 87 ? 13.608 21.371 23.601 1.00 66.36 252 ALA B CA 1
ATOM 1518 C C . ALA B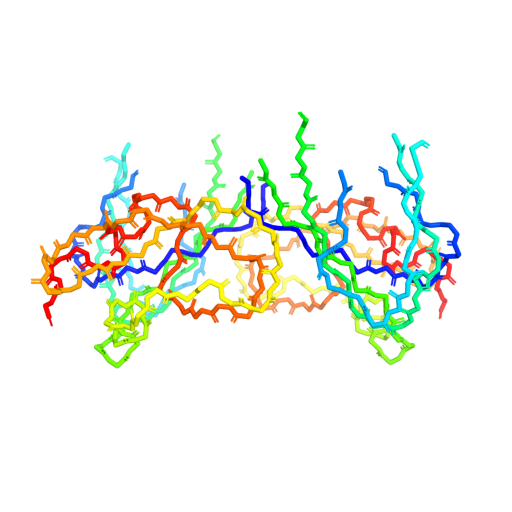 1 87 ? 12.939 21.222 24.972 1.00 61.94 252 ALA B C 1
ATOM 1519 O O . ALA B 1 87 ? 13.300 20.351 25.762 1.00 63.05 252 ALA B O 1
ATOM 1521 N N . SER B 1 88 ? 11.951 22.058 25.248 1.00 65.72 253 SER B N 1
ATOM 1522 C CA . SER B 1 88 ? 11.167 21.917 26.472 1.00 61.99 253 SER B CA 1
ATOM 1523 C C . SER B 1 88 ? 10.443 20.583 26.508 1.00 56.68 253 SER B C 1
ATOM 1524 O O . SER B 1 88 ? 10.152 19.993 25.469 1.00 64.62 253 SER B O 1
ATOM 1527 N N . ASN B 1 89 ? 10.165 20.078 27.703 1.00 61.79 254 ASN B N 1
ATOM 1528 C CA . ASN B 1 89 ? 9.258 18.938 27.795 1.00 58.50 254 ASN B CA 1
ATOM 1529 C C . ASN B 1 89 ? 7.895 19.407 27.297 1.00 55.19 254 ASN B C 1
ATOM 1530 O O . ASN B 1 89 ? 7.575 20.591 27.400 1.00 61.01 254 ASN B O 1
ATOM 1535 N N . LYS B 1 90 ? 7.090 18.493 26.767 1.00 61.30 255 LYS B N 1
ATOM 1536 C CA . LYS B 1 90 ? 5.802 18.876 26.204 1.00 57.43 255 LYS B CA 1
ATOM 1537 C C . LYS B 1 90 ? 4.753 17.827 26.542 1.00 56.75 255 LYS B C 1
ATOM 1538 O O . LYS B 1 90 ? 4.817 16.699 26.056 1.00 55.38 255 LYS B O 1
ATOM 1544 N N . VAL B 1 91 ? 3.799 18.211 27.385 1.00 57.08 256 VAL B N 1
ATOM 1545 C CA . VAL B 1 91 ? 2.702 17.338 27.753 1.00 59.57 256 VAL B CA 1
ATOM 1546 C C . VAL B 1 91 ? 1.821 17.018 26.533 1.00 53.75 256 VAL B C 1
ATOM 1547 O O . VAL B 1 91 ? 1.347 15.901 26.385 1.00 53.72 256 VAL B O 1
ATOM 1551 N N . GLY B 1 92 ? 1.643 17.993 25.651 1.00 62.01 257 GLY B N 1
ATOM 1552 C CA . GLY B 1 92 ? 0.807 17.835 24.472 1.00 56.52 257 GLY B CA 1
ATOM 1553 C C . GLY B 1 92 ? -0.684 17.973 24.757 1.00 60.68 257 GLY B C 1
ATOM 1554 O O . GLY B 1 92 ? -1.089 18.217 25.893 1.00 62.70 257 GLY B O 1
ATOM 1555 N N . ARG B 1 93 ? -1.503 17.777 23.725 1.00 62.49 258 ARG B N 1
ATOM 1556 C CA . ARG B 1 93 ? -2.923 18.139 23.792 1.00 76.58 258 ARG B CA 1
ATOM 1557 C C . ARG B 1 93 ? -3.845 17.118 24.459 1.00 77.25 258 ARG B C 1
ATOM 1558 O O . ARG B 1 93 ? -4.946 17.480 24.893 1.00 73.53 258 ARG B O 1
ATOM 1566 N N . CYS B 1 94 ? -3.409 15.860 24.555 1.00 65.02 259 CYS B N 1
ATOM 1567 C CA . CYS B 1 94 ? -4.278 14.804 25.092 1.00 66.45 259 CYS B CA 1
ATOM 1568 C C . CYS B 1 94 ? -4.174 14.709 26.612 1.00 66.83 259 CYS B C 1
ATOM 1569 O O . CYS B 1 94 ? -3.196 15.169 27.206 1.00 64.75 259 CYS B O 1
ATOM 1572 N N . ARG B 1 95 ? -5.198 14.135 27.236 1.00 70.12 260 ARG B N 1
ATOM 1573 C CA . ARG B 1 95 ? -5.321 14.121 28.694 1.00 80.94 260 ARG B CA 1
ATOM 1574 C C . ARG B 1 95 ? -4.955 12.784 29.332 1.00 79.74 260 ARG B C 1
ATOM 1575 O O . ARG B 1 95 ? -5.420 12.459 30.433 1.00 73.22 260 ARG B O 1
ATOM 1583 N N . GLY B 1 96 ? -4.117 12.014 28.649 1.00 65.97 261 GLY B N 1
ATOM 1584 C CA . GLY B 1 96 ? -3.626 10.771 29.211 1.00 64.63 261 GLY B CA 1
ATOM 1585 C C . GLY B 1 96 ? -2.531 10.983 30.241 1.00 71.45 261 GLY B C 1
ATOM 1586 O O . GLY B 1 96 ? -2.152 12.114 30.541 1.00 63.07 261 GLY B O 1
ATOM 1587 N N . SER B 1 97 ? -2.021 9.885 30.786 1.00 62.68 262 SER B N 1
ATOM 1588 C CA . SER B 1 97 ? -1.001 9.953 31.824 1.00 67.80 262 SER B CA 1
ATOM 1589 C C . SER B 1 97 ? 0.122 8.955 31.580 1.00 64.22 262 SER B C 1
ATOM 1590 O O . SER B 1 97 ? 0.095 7.853 32.114 1.00 73.02 262 SER B O 1
ATOM 1593 N N . PHE B 1 98 ? 1.105 9.338 30.778 1.00 58.67 263 PHE B N 1
ATOM 1594 C CA . PHE B 1 98 ? 2.203 8.434 30.463 1.00 58.27 263 PHE B CA 1
ATOM 1595 C C . PHE B 1 98 ? 3.497 8.896 31.100 1.00 53.50 263 PHE B C 1
ATOM 1596 O O . PHE B 1 98 ? 3.982 9.971 30.805 1.00 59.39 263 PHE B O 1
ATOM 1604 N N . PRO B 1 99 ? 4.052 8.084 31.999 1.00 58.25 264 PRO B N 1
ATOM 1605 C CA . PRO B 1 99 ? 5.328 8.507 32.571 1.00 58.94 264 PRO B CA 1
ATOM 1606 C C . PRO B 1 99 ? 6.401 8.478 31.482 1.00 50.12 264 PRO B C 1
ATOM 1607 O O . PRO B 1 99 ? 6.564 7.476 30.811 1.00 52.33 264 PRO B O 1
ATOM 1611 N N . ARG B 1 100 ? 7.084 9.596 31.282 1.00 54.18 265 ARG B N 1
ATOM 1612 C CA . ARG B 1 100 ? 8.098 9.695 30.242 1.00 54.36 265 ARG B CA 1
ATOM 1613 C C . ARG B 1 100 ? 9.305 10.431 30.787 1.00 58.29 265 ARG B C 1
ATOM 1614 O O . ARG B 1 100 ? 9.287 10.918 31.922 1.00 51.80 265 ARG B O 1
ATOM 1622 N N . TRP B 1 101 ? 10.335 10.547 29.952 1.00 53.28 266 TRP B N 1
ATOM 1623 C CA . TRP B 1 101 ? 11.567 11.203 30.350 1.00 47.71 266 TRP B CA 1
ATOM 1624 C C . TRP B 1 101 ? 11.901 12.275 29.358 1.00 46.87 266 TRP B C 1
ATOM 1625 O O . TRP B 1 101 ? 11.669 12.116 28.163 1.00 47.81 266 TRP B O 1
ATOM 1636 N N . TYR B 1 102 ? 12.432 13.381 29.862 1.00 46.48 267 TYR B N 1
ATOM 1637 C CA . TYR B 1 102 ? 13.003 14.402 29.006 1.00 45.77 267 TYR B CA 1
ATOM 1638 C C . TYR B 1 102 ? 14.335 14.846 29.573 1.00 51.35 267 TYR B C 1
ATOM 1639 O O . TYR B 1 102 ? 14.575 14.726 30.769 1.00 54.07 267 TYR B O 1
ATOM 1648 N N . TYR B 1 103 ? 15.180 15.395 28.712 1.00 56.63 268 TYR B N 1
ATOM 1649 C CA . TYR B 1 103 ? 16.469 15.921 29.146 1.00 54.27 268 TYR B CA 1
ATOM 1650 C C . TYR B 1 103 ? 16.345 17.385 29.506 1.00 62.21 268 TYR B C 1
ATOM 1651 O O . TYR B 1 103 ? 15.755 18.179 28.764 1.00 60.42 268 TYR B O 1
ATOM 1660 N N . ASP B 1 104 ? 16.890 17.730 30.666 1.00 61.13 269 ASP B N 1
ATOM 1661 C CA . ASP B 1 104 ? 17.031 19.116 31.069 1.00 67.02 269 ASP B CA 1
ATOM 1662 C C . ASP B 1 104 ? 18.491 19.498 30.875 1.00 68.56 269 ASP B C 1
ATOM 1663 O O . ASP B 1 104 ? 19.369 19.044 31.620 1.00 79.36 269 ASP B O 1
ATOM 1668 N N . PRO B 1 105 ? 18.755 20.298 29.840 1.00 71.68 270 PRO B N 1
ATOM 1669 C CA . PRO B 1 105 ? 20.121 20.650 29.475 1.00 79.72 270 PRO B CA 1
ATOM 1670 C C . PRO B 1 105 ? 20.708 21.671 30.440 1.00 91.23 270 PRO B C 1
ATOM 1671 O O . PRO B 1 105 ? 21.919 21.656 30.649 1.00 89.77 270 PRO B O 1
ATOM 1675 N N . THR B 1 106 ? 19.866 22.527 31.016 1.00 94.46 271 THR B N 1
ATOM 1676 C CA . THR B 1 106 ? 20.311 23.501 32.015 1.00 100.74 271 THR B CA 1
ATOM 1677 C C . THR B 1 106 ? 21.016 22.805 33.172 1.00 97.77 271 THR B C 1
ATOM 1678 O O . THR B 1 106 ? 22.088 23.222 33.601 1.00 104.22 271 THR B O 1
ATOM 1682 N N . GLU B 1 107 ? 20.409 21.728 33.657 1.00 95.32 272 GLU B N 1
ATOM 1683 C CA . GLU B 1 107 ? 20.941 20.968 34.779 1.00 88.87 272 GLU B CA 1
ATOM 1684 C C . GLU B 1 107 ? 21.661 19.710 34.291 1.00 84.22 272 GLU B C 1
ATOM 1685 O O . GLU B 1 107 ? 22.234 18.962 35.081 1.00 91.35 272 GLU B O 1
ATOM 1691 N N . GLN B 1 108 ? 21.620 19.482 32.982 1.00 77.91 273 GLN B N 1
ATOM 1692 C CA . GLN B 1 108 ? 22.293 18.338 32.357 1.00 75.83 273 GLN B CA 1
ATOM 1693 C C . GLN B 1 108 ? 21.889 16.986 32.949 1.00 86.18 273 GLN B C 1
ATOM 1694 O O . GLN B 1 108 ? 22.746 16.128 33.179 1.00 74.62 273 GLN B O 1
ATOM 1700 N N . ILE B 1 109 ? 20.585 16.788 33.168 1.00 77.00 274 ILE B N 1
ATOM 1701 C CA . ILE B 1 109 ? 20.092 15.514 33.711 1.00 66.40 274 ILE B CA 1
ATOM 1702 C C . ILE B 1 109 ? 18.728 15.126 33.122 1.00 60.63 274 ILE B C 1
ATOM 1703 O O . ILE B 1 109 ? 17.980 15.985 32.676 1.00 66.64 274 ILE B O 1
ATOM 1708 N N . CYS B 1 110 ? 18.426 13.831 33.115 1.00 60.26 275 CYS B N 1
ATOM 1709 C CA . CYS B 1 110 ? 17.148 13.317 32.643 1.00 61.44 275 CYS B CA 1
ATOM 1710 C C . CYS B 1 110 ? 16.097 13.336 33.756 1.00 65.30 275 CYS B C 1
ATOM 1711 O O . CYS B 1 110 ? 16.246 12.678 34.781 1.00 69.46 275 CYS B O 1
ATOM 1714 N N . LYS B 1 111 ? 15.038 14.106 33.547 1.00 58.96 276 LYS B N 1
ATOM 1715 C CA . LYS B 1 111 ? 13.934 14.187 34.502 1.00 62.45 276 LYS B CA 1
ATOM 1716 C C . LYS B 1 111 ? 12.683 13.453 33.999 1.00 61.24 276 LYS B C 1
ATOM 1717 O O . LYS B 1 111 ? 12.466 13.349 32.786 1.00 57.71 276 LYS B O 1
ATOM 1723 N N . SER B 1 112 ? 11.862 12.953 34.924 1.00 59.20 277 SER B N 1
ATOM 1724 C CA . SER B 1 112 ? 10.575 12.351 34.558 1.00 62.99 277 SER B CA 1
ATOM 1725 C C . SER B 1 112 ? 9.490 13.431 34.400 1.00 65.50 277 SER B C 1
ATOM 1726 O O . SER B 1 112 ? 9.558 14.483 35.031 1.00 62.49 277 SER B O 1
ATOM 1729 N N . PHE B 1 113 ? 8.510 13.178 33.538 1.00 65.23 278 PHE B N 1
ATOM 1730 C CA . PHE B 1 113 ? 7.330 14.045 33.430 1.00 55.69 278 PHE B CA 1
ATOM 1731 C C . PHE B 1 113 ? 6.139 13.223 32.946 1.00 52.55 278 PHE B C 1
ATOM 1732 O O . PHE B 1 113 ? 6.304 12.116 32.455 1.00 54.32 278 PHE B O 1
ATOM 1740 N N . VAL B 1 114 ? 4.937 13.740 33.146 1.00 55.93 279 VAL B N 1
ATOM 1741 C CA . VAL B 1 114 ? 3.751 13.015 32.721 1.00 65.42 279 VAL B CA 1
ATOM 1742 C C . VAL B 1 114 ? 3.344 13.558 31.347 1.00 55.92 279 VAL B C 1
ATOM 1743 O O . VAL B 1 114 ? 3.152 14.747 31.157 1.00 56.92 279 VAL B O 1
ATOM 1747 N N . TYR B 1 115 ? 3.278 12.668 30.375 1.00 56.25 280 TYR B N 1
ATOM 1748 C CA . TYR B 1 115 ? 2.989 13.029 28.994 1.00 58.72 280 TYR B CA 1
ATOM 1749 C C . TYR B 1 115 ? 1.520 12.745 28.710 1.00 60.76 280 TYR B C 1
ATOM 1750 O O . TYR B 1 115 ? 0.991 11.757 29.209 1.00 61.40 280 TYR B O 1
ATOM 1759 N N . GLY B 1 116 ? 0.878 13.602 27.917 1.00 57.34 281 GLY B N 1
ATOM 1760 C CA . GLY B 1 116 ? -0.532 13.447 27.590 1.00 51.53 281 GLY B CA 1
ATOM 1761 C C . GLY B 1 116 ? -0.836 12.338 26.612 1.00 57.03 281 GLY B C 1
ATOM 1762 O O . GLY B 1 116 ? -1.966 11.831 26.567 1.00 58.54 281 GLY B O 1
ATOM 1763 N N . GLY B 1 117 ? 0.166 11.946 25.821 1.00 50.65 282 GLY B N 1
ATOM 1764 C CA . GLY B 1 117 ? 0.030 10.761 24.989 1.00 52.79 282 GLY B CA 1
ATOM 1765 C C . GLY B 1 117 ? -0.054 11.072 23.511 1.00 54.02 282 GLY B C 1
ATOM 1766 O O . GLY B 1 117 ? -0.124 10.179 22.683 1.00 56.22 282 GLY B O 1
ATOM 1767 N N . CYS B 1 118 ? -0.085 12.350 23.169 1.00 55.58 283 CYS B N 1
ATOM 1768 C CA . CYS B 1 118 ? -0.074 12.716 21.760 1.00 59.82 283 CYS B CA 1
ATOM 1769 C C . CYS B 1 118 ? 0.574 14.072 21.536 1.00 56.28 283 CYS B C 1
ATOM 1770 O O . CYS B 1 118 ? 0.589 14.940 22.432 1.00 51.85 283 CYS B O 1
ATOM 1773 N N . LEU B 1 119 ? 1.117 14.233 20.332 1.00 54.56 284 LEU B N 1
ATOM 1774 C CA . LEU B 1 119 ? 1.520 15.538 19.833 1.00 58.12 284 LEU B CA 1
ATOM 1775 C C . LEU B 1 119 ? 2.492 16.216 20.767 1.00 53.99 284 LEU B C 1
ATOM 1776 O O . LEU B 1 119 ? 2.395 17.409 21.007 1.00 58.48 284 LEU B O 1
ATOM 1781 N N . GLY B 1 120 ? 3.425 15.439 21.306 1.00 53.60 285 GLY B N 1
ATOM 1782 C CA . GLY B 1 120 ? 4.514 16.002 22.089 1.00 59.85 285 GLY B CA 1
ATOM 1783 C C . GLY B 1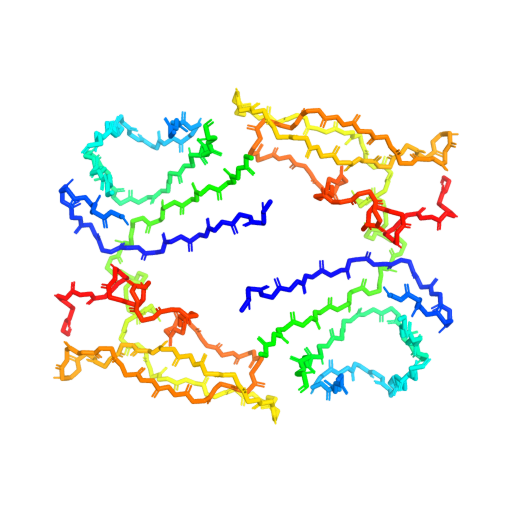 120 ? 5.662 16.345 21.159 1.00 55.63 285 GLY B C 1
ATOM 1784 O O . GLY B 1 120 ? 5.439 16.600 19.983 1.00 57.21 285 GLY B O 1
ATOM 1785 N N . ASN B 1 121 ? 6.890 16.364 21.668 1.00 53.62 286 ASN B N 1
ATOM 1786 C CA . ASN B 1 121 ? 8.035 16.654 20.797 1.00 53.44 286 ASN B CA 1
ATOM 1787 C C . ASN B 1 121 ? 9.089 15.554 20.963 1.00 55.90 286 ASN B C 1
ATOM 1788 O O . ASN B 1 121 ? 8.798 14.532 21.569 1.00 47.85 286 ASN B O 1
ATOM 1793 N N . LYS B 1 122 ? 10.284 15.723 20.410 1.00 52.79 287 LYS B N 1
ATOM 1794 C CA . LYS B 1 122 ? 11.266 14.628 20.407 1.00 50.64 287 LYS B CA 1
ATOM 1795 C C . LYS B 1 122 ? 12.003 14.413 21.733 1.00 58.33 287 LYS B C 1
ATOM 1796 O O . LYS B 1 122 ? 12.717 13.409 21.909 1.00 48.54 287 LYS B O 1
ATOM 1802 N N . ASN B 1 123 ? 11.871 15.361 22.653 1.00 51.86 288 ASN B N 1
ATOM 1803 C CA . ASN B 1 123 ? 12.559 15.259 23.946 1.00 50.86 288 ASN B CA 1
ATOM 1804 C C . ASN B 1 123 ? 11.643 14.538 24.918 1.00 51.91 288 ASN B C 1
ATOM 1805 O O . ASN B 1 123 ? 11.080 15.147 25.841 1.00 48.50 288 ASN B O 1
ATOM 1810 N N . ASN B 1 124 ? 11.538 13.229 24.708 1.00 50.16 289 ASN B N 1
ATOM 1811 C CA . ASN B 1 124 ? 10.454 12.422 25.251 1.00 51.62 289 ASN B CA 1
ATOM 1812 C C . ASN B 1 124 ? 10.810 10.960 25.064 1.00 48.15 289 ASN B C 1
ATOM 1813 O O . ASN B 1 124 ? 10.729 10.454 23.957 1.00 44.53 289 ASN B O 1
ATOM 1818 N N . TYR B 1 125 ? 11.222 10.294 26.146 1.00 44.56 290 TYR B N 1
ATOM 1819 C CA . TYR B 1 125 ? 11.726 8.916 26.078 1.00 43.90 290 TYR B CA 1
ATOM 1820 C C . TYR B 1 125 ? 10.897 8.042 26.988 1.00 44.03 290 TYR B C 1
ATOM 1821 O O . TYR B 1 125 ? 10.493 8.466 28.062 1.00 50.76 290 TYR B O 1
ATOM 1830 N N . LEU B 1 126 ? 10.628 6.837 26.537 1.00 45.51 291 LEU B N 1
ATOM 1831 C CA . LEU B 1 126 ? 9.960 5.851 27.353 1.00 49.87 291 LEU B CA 1
ATOM 1832 C C . LEU B 1 126 ? 10.798 5.458 28.574 1.00 60.04 291 LEU B C 1
ATOM 1833 O O . LEU B 1 126 ? 10.260 5.256 29.660 1.00 66.51 291 LEU B O 1
ATOM 1838 N N . ARG B 1 127 ? 12.110 5.342 28.396 1.00 57.82 292 ARG B N 1
ATOM 1839 C CA . ARG B 1 127 ? 12.979 4.857 29.480 1.00 53.67 292 ARG B CA 1
ATOM 1840 C C . ARG B 1 127 ? 14.042 5.867 29.807 1.00 47.17 292 ARG B C 1
ATOM 1841 O O . ARG B 1 127 ? 14.563 6.535 28.906 1.00 54.81 292 ARG B O 1
ATOM 1849 N N . GLU B 1 128 ? 14.368 5.981 31.094 1.00 50.86 293 GLU B N 1
ATOM 1850 C CA . GLU B 1 128 ? 15.397 6.904 31.525 1.00 49.17 293 GLU B CA 1
ATOM 1851 C C . GLU B 1 128 ? 16.723 6.630 30.814 1.00 56.70 293 GLU B C 1
ATOM 1852 O O . GLU B 1 128 ? 17.446 7.570 30.464 1.00 49.13 293 GLU B O 1
ATOM 1858 N N . GLU B 1 129 ? 17.022 5.352 30.603 1.00 50.49 294 GLU B N 1
ATOM 1859 C CA . GLU B 1 129 ? 18.285 4.926 29.991 1.00 57.18 294 GLU B CA 1
ATOM 1860 C C . GLU B 1 129 ? 18.385 5.415 28.547 1.00 59.81 294 GLU B C 1
ATOM 1861 O O . GLU B 1 129 ? 19.471 5.767 28.072 1.00 59.18 294 GLU B O 1
ATOM 1867 N N . GLU B 1 130 ? 17.245 5.447 27.858 1.00 50.22 295 GLU B N 1
ATOM 1868 C CA . GLU B 1 130 ? 17.200 5.941 26.493 1.00 50.06 295 GLU B CA 1
ATOM 1869 C C . GLU B 1 130 ? 17.420 7.442 26.447 1.00 49.34 295 GLU B C 1
ATOM 1870 O O . GLU B 1 130 ? 18.102 7.929 25.563 1.00 59.18 295 GLU B O 1
ATOM 1876 N N . CYS B 1 131 ? 16.817 8.173 27.382 1.00 47.87 296 CYS B N 1
ATOM 1877 C CA . CYS B 1 131 ? 17.063 9.597 27.489 1.00 55.13 296 CYS B CA 1
ATOM 1878 C C . CYS B 1 131 ? 18.557 9.834 27.727 1.00 50.28 296 CYS B C 1
ATOM 1879 O O . CYS B 1 131 ? 19.164 10.719 27.128 1.00 55.57 296 CYS B O 1
ATOM 1882 N N . ILE B 1 132 ? 19.136 9.020 28.601 1.00 54.67 297 ILE B N 1
ATOM 1883 C CA . ILE B 1 132 ? 20.551 9.168 28.983 1.00 57.89 297 ILE B CA 1
ATOM 1884 C C . ILE B 1 132 ? 21.424 8.965 27.748 1.00 65.35 297 ILE B C 1
ATOM 1885 O O . ILE B 1 132 ? 22.264 9.795 27.442 1.00 62.04 297 ILE B O 1
ATOM 1890 N N . LEU B 1 133 ? 21.170 7.887 27.012 1.00 57.67 298 LEU B N 1
ATOM 1891 C CA . LEU B 1 133 ? 21.864 7.632 25.748 1.00 60.78 298 LEU B CA 1
ATOM 1892 C C . LEU B 1 133 ? 21.693 8.773 24.745 1.00 58.49 298 LEU B C 1
ATOM 1893 O O . LEU B 1 133 ? 22.653 9.168 24.101 1.00 61.91 298 LEU B O 1
ATOM 1898 N N . ALA B 1 134 ? 20.473 9.301 24.604 1.00 55.69 299 ALA B N 1
ATOM 1899 C CA . ALA B 1 134 ? 20.240 10.389 23.653 1.00 56.47 299 ALA B CA 1
ATOM 1900 C C . ALA B 1 134 ? 20.913 11.715 24.043 1.00 59.23 299 ALA B C 1
ATOM 1901 O O . ALA B 1 134 ? 21.205 12.532 23.179 1.00 61.01 299 ALA B O 1
ATOM 1903 N N . CYS B 1 135 ? 21.120 11.960 25.333 1.00 58.13 300 CYS B N 1
ATOM 1904 C CA . CYS B 1 135 ? 21.487 13.322 25.727 1.00 62.86 300 CYS B CA 1
ATOM 1905 C C . CYS B 1 135 ? 22.592 13.463 26.791 1.00 62.97 300 CYS B C 1
ATOM 1906 O O . CYS B 1 135 ? 22.955 14.583 27.143 1.00 65.74 300 CYS B O 1
ATOM 1909 N N . ARG B 1 136 ? 23.121 12.355 27.306 1.00 68.04 301 ARG B N 1
ATOM 1910 C CA . ARG B 1 136 ? 24.197 12.435 28.301 1.00 66.34 301 ARG B CA 1
ATOM 1911 C C . ARG B 1 136 ? 25.354 13.261 27.728 1.00 78.63 301 ARG B C 1
ATOM 1912 O O . ARG B 1 136 ? 25.919 12.918 26.687 1.00 85.19 301 ARG B O 1
ATOM 1920 N N . GLY B 1 137 ? 25.662 14.378 28.381 1.00 74.11 302 GLY B N 1
ATOM 1921 C CA . GLY B 1 137 ? 26.781 15.214 27.968 1.00 97.40 302 GLY B CA 1
ATOM 1922 C C . GLY B 1 137 ? 26.419 16.445 27.152 1.00 94.97 302 GLY B C 1
ATOM 1923 O O . GLY B 1 137 ? 27.299 17.115 26.603 1.00 94.67 302 GLY B O 1
ATOM 1924 N N . VAL B 1 138 ? 25.127 16.755 27.093 1.00 77.42 303 VAL B N 1
ATOM 1925 C CA . VAL B 1 138 ? 24.625 17.874 26.299 1.00 85.00 303 VAL B CA 1
ATOM 1926 C C . VAL B 1 138 ? 24.353 19.085 27.198 1.00 85.46 303 VAL B C 1
ATOM 1927 O O . VAL B 1 138 ? 23.868 18.926 28.317 1.00 81.59 303 VAL B O 1
ATOM 1931 N N . ASP B 1 139 ? 24.670 20.287 26.717 1.00 98.93 304 ASP B N 1
ATOM 1932 C CA . ASP B 1 139 ? 24.456 21.502 27.506 1.00 109.95 304 ASP B CA 1
ATOM 1933 C C . ASP B 1 139 ? 23.738 22.598 26.724 1.00 103.11 304 ASP B C 1
ATOM 1934 O O . ASP B 1 139 ? 23.942 22.755 25.522 1.00 103.08 304 ASP B O 1
#

Secondary structure (DSSP, 8-state):
---EEEEE---SEEE--EEEEESS--EEE---EEES--SEEEEEEE---EEEEEEE--HHHHIIIIISPP---SS---EEEEEEETTTTEEEEEEE-SSS--SS-BSSHHHHHHHHTT--/---EEEEE---SEEE--EEEEESS--EEE---EEES--SEEEEEEE---EEEEEEE--HHHHHHHHSSPP---SS---EEEEEEETTTTEEEEEEE-SSS--SS-BSSHHHHHHHHTT--